Protein AF-A0A1Y1RHD3-F1 (afdb_monomer)

Mean predicted aligned error: 14.74 Å

Radius of gyration: 23.07 Å; Cα contacts (8 Å, |Δi|>4): 414; chains: 1; bounding box: 57×32×66 Å

Solvent-accessible surface area (backbone atoms only — not comparable to full-atom values): 12126 Å² total; per-residue (Å²): 118,50,74,50,75,50,62,73,93,75,33,76,74,46,30,27,38,41,30,37,20,76,46,96,53,70,92,70,40,44,74,76,46,93,63,65,48,56,61,34,93,90,46,80,35,33,41,75,48,75,83,82,68,83,82,84,74,84,99,56,85,73,71,87,70,56,33,27,42,40,40,38,60,51,96,70,74,90,63,83,87,83,66,100,63,85,57,60,61,87,52,79,57,72,52,75,82,60,36,76,51,78,44,75,53,78,47,47,57,66,66,26,71,57,54,32,37,40,40,37,29,33,19,54,85,67,38,66,56,34,39,34,39,32,36,34,23,41,82,87,66,49,77,44,34,74,81,41,80,44,76,41,62,45,29,78,48,79,48,78,46,66,52,45,30,79,86,69,45,74,59,80,60,42,67,32,32,40,35,44,36,37,44,56,87,87,55,74,49,77,49,78,51,71,46,39,39,42,75,82,83,77,128

Nearest PDB structures (foldseek):
  3osv-assembly3_D-3  TM=7.882E-01  e=1.374E-03  Pseudomonas aeruginosa
  3osv-assembly2_C-2  TM=7.888E-01  e=1.881E-03  Pseudomonas aeruginosa
  3osv-assembly1_A  TM=7.866E-01  e=3.525E-03  Pseudomonas aeruginosa
  7eha-assembly1_C  TM=5.127E-01  e=3.715E-03  Salmonella enterica subsp. enterica serovar Typhimurium str. LT2
  7q62-assembly1_A  TM=3.475E-01  e=4.584E-02  Homo sapiens

pLDDT: mean 74.8, std 19.51, range [38.81, 98.69]

Structure (mmCIF, N/CA/C/O backbone):
data_AF-A0A1Y1RHD3-F1
#
_entry.id   AF-A0A1Y1RHD3-F1
#
loop_
_atom_site.group_PDB
_atom_site.id
_atom_site.type_symbol
_atom_site.label_atom_id
_atom_site.label_alt_id
_atom_site.label_comp_id
_atom_site.label_asym_id
_atom_site.label_entity_id
_atom_site.label_seq_id
_atom_site.pdbx_PDB_ins_code
_atom_site.Cartn_x
_atom_site.Cartn_y
_atom_site.Cartn_z
_atom_site.occupancy
_atom_site.B_iso_or_equiv
_atom_site.auth_seq_id
_atom_site.auth_comp_id
_atom_site.auth_asym_id
_atom_site.auth_atom_id
_atom_site.pdbx_PDB_model_num
ATOM 1 N N . MET A 1 1 ? 12.023 -2.914 -13.505 1.00 56.22 1 MET A N 1
ATOM 2 C CA . MET A 1 1 ? 13.279 -2.972 -14.281 1.00 56.22 1 MET A CA 1
ATOM 3 C C . MET A 1 1 ? 13.243 -4.293 -15.003 1.00 56.22 1 MET A C 1
ATOM 5 O O . MET A 1 1 ? 13.090 -5.305 -14.333 1.00 56.22 1 MET A O 1
ATOM 9 N N . LEU A 1 2 ? 13.252 -4.260 -16.329 1.00 64.38 2 LEU A N 1
ATOM 10 C 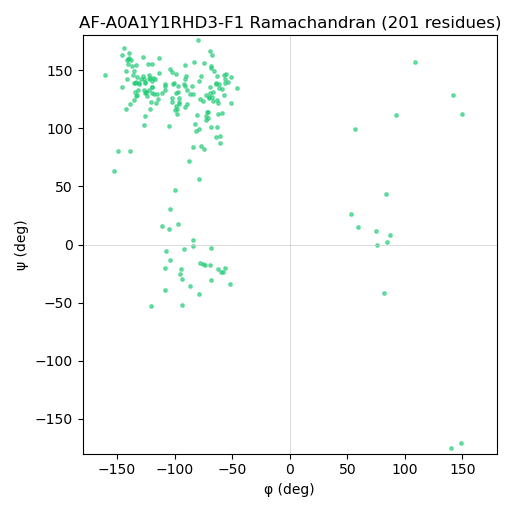CA . LEU A 1 2 ? 13.301 -5.470 -17.134 1.00 64.38 2 LEU A CA 1
ATOM 11 C C . LEU A 1 2 ? 14.758 -5.890 -17.271 1.00 64.38 2 LEU A C 1
ATOM 13 O O . LEU A 1 2 ? 15.618 -5.026 -17.465 1.00 64.38 2 LEU A O 1
ATOM 17 N N . ARG A 1 3 ? 15.019 -7.186 -17.128 1.00 61.88 3 ARG A N 1
ATOM 18 C CA . ARG A 1 3 ? 16.345 -7.774 -17.288 1.00 61.88 3 ARG A CA 1
ATOM 19 C C . ARG A 1 3 ? 16.212 -9.026 -18.138 1.00 61.88 3 ARG A C 1
ATOM 21 O O . ARG A 1 3 ? 15.360 -9.862 -17.851 1.00 61.88 3 ARG A O 1
ATOM 28 N N . TRP A 1 4 ? 17.069 -9.131 -19.141 1.00 65.19 4 TRP A N 1
ATOM 29 C CA . TRP A 1 4 ? 17.200 -10.300 -19.998 1.00 65.19 4 TRP A CA 1
ATOM 30 C C . TRP A 1 4 ? 18.637 -10.805 -19.920 1.00 65.19 4 TRP A C 1
ATOM 32 O O . TRP A 1 4 ? 19.566 -10.008 -19.769 1.00 65.19 4 TRP A O 1
ATOM 42 N N . SER A 1 5 ? 18.794 -12.119 -20.007 1.00 60.47 5 SER A N 1
ATOM 43 C CA . SER A 1 5 ? 20.070 -12.790 -20.238 1.00 60.47 5 SER A CA 1
ATOM 44 C C . SER A 1 5 ? 19.960 -13.541 -21.555 1.00 60.47 5 SER A C 1
ATOM 46 O O . SER A 1 5 ? 18.985 -14.268 -21.754 1.00 60.47 5 SER A O 1
ATOM 48 N N . LEU A 1 6 ? 20.929 -13.347 -22.436 1.00 56.84 6 LEU A N 1
ATOM 49 C CA . LEU A 1 6 ? 21.086 -14.148 -23.646 1.00 56.84 6 LEU A CA 1
ATOM 50 C C . LEU A 1 6 ? 22.210 -15.159 -23.412 1.00 56.84 6 LEU A C 1
ATOM 52 O O . LEU A 1 6 ? 23.143 -14.878 -22.659 1.00 56.84 6 LEU A O 1
ATOM 56 N N . ASP A 1 7 ? 22.113 -16.333 -24.033 1.00 51.41 7 ASP A N 1
ATOM 57 C CA . ASP A 1 7 ? 23.205 -17.303 -23.994 1.00 51.41 7 ASP A CA 1
ATOM 58 C C . ASP A 1 7 ? 24.438 -16.716 -24.700 1.00 51.41 7 ASP A C 1
ATOM 60 O O . ASP A 1 7 ? 24.324 -16.052 -25.734 1.00 51.41 7 ASP A O 1
ATOM 64 N N . SER A 1 8 ? 25.621 -16.949 -24.122 1.00 48.25 8 SER A N 1
ATOM 65 C CA . SER A 1 8 ? 26.864 -16.221 -24.426 1.00 48.25 8 SER A CA 1
ATOM 66 C C . SER A 1 8 ? 27.327 -16.305 -25.884 1.00 48.25 8 SER A C 1
ATOM 68 O O . SER A 1 8 ? 28.027 -15.414 -26.348 1.00 48.25 8 SER A O 1
ATOM 70 N N . GLU A 1 9 ? 26.930 -17.342 -26.626 1.00 47.53 9 GLU A N 1
ATOM 71 C CA . GLU A 1 9 ? 27.263 -17.487 -28.054 1.00 47.53 9 GLU A CA 1
ATOM 72 C C . GLU A 1 9 ? 26.388 -16.609 -28.970 1.00 47.53 9 GLU A C 1
ATOM 74 O O . GLU A 1 9 ? 26.729 -16.392 -30.127 1.00 47.53 9 GLU A O 1
ATOM 79 N N . SER A 1 10 ? 25.264 -16.089 -28.463 1.00 50.34 10 SER A N 1
ATOM 80 C CA . SER A 1 10 ? 24.265 -15.322 -29.230 1.00 50.34 10 SER A CA 1
ATOM 81 C C . SER A 1 10 ? 24.264 -13.822 -28.914 1.00 50.34 10 SER A C 1
ATOM 83 O O . SER A 1 10 ? 23.497 -13.076 -29.519 1.00 50.34 10 SER A O 1
ATOM 85 N N . SER A 1 11 ? 25.050 -13.377 -27.927 1.00 49.28 11 SER A N 1
ATOM 86 C CA . SER A 1 11 ? 24.986 -12.017 -27.374 1.00 49.28 11 SER A CA 1
ATOM 87 C C . SER A 1 11 ? 26.171 -11.123 -27.733 1.00 49.28 11 SER A C 1
ATOM 89 O O . SER A 1 11 ? 26.040 -9.900 -27.649 1.00 49.28 11 SER A O 1
ATOM 91 N N . GLU A 1 12 ? 27.315 -11.690 -28.130 1.00 51.78 12 GLU A N 1
ATOM 92 C CA . GLU A 1 12 ? 28.492 -10.897 -28.496 1.00 51.78 12 GLU A CA 1
ATOM 93 C C . GLU A 1 12 ? 28.191 -10.012 -29.716 1.00 51.78 12 GLU A C 1
ATOM 95 O O . GLU A 1 12 ? 27.774 -10.480 -30.773 1.00 51.78 12 GLU A O 1
ATOM 100 N N . GLY A 1 13 ? 28.353 -8.697 -29.550 1.00 55.59 13 GLY A N 1
ATOM 101 C CA . GLY A 1 13 ? 28.140 -7.713 -30.618 1.00 55.59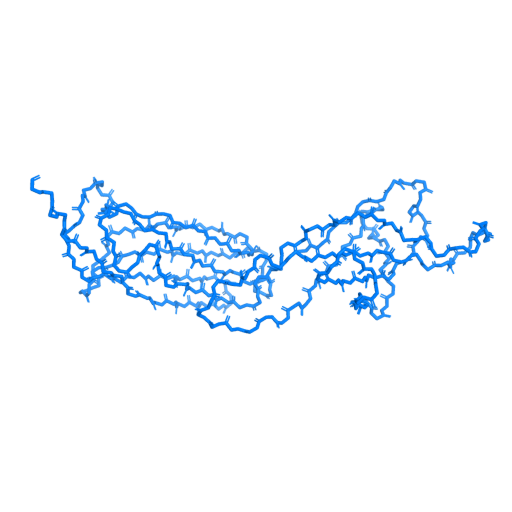 13 GLY A CA 1
ATOM 102 C C . GLY A 1 13 ? 26.675 -7.404 -30.953 1.00 55.59 13 GLY A C 1
ATOM 103 O O . GLY A 1 13 ? 26.422 -6.544 -31.798 1.00 55.59 13 GLY A O 1
ATOM 104 N N . CYS A 1 14 ? 25.707 -8.035 -30.283 1.00 62.00 14 CYS A N 1
ATOM 105 C CA . CYS A 1 14 ? 24.292 -7.818 -30.568 1.00 62.00 14 CYS A CA 1
ATOM 106 C C . CYS A 1 14 ? 23.761 -6.518 -29.947 1.00 62.00 14 CYS A C 1
ATOM 108 O O . CYS A 1 14 ? 24.078 -6.151 -28.813 1.00 62.00 14 CYS A O 1
ATOM 110 N N . ALA A 1 15 ? 22.906 -5.826 -30.699 1.00 70.44 15 ALA A N 1
ATOM 111 C CA . ALA A 1 15 ? 22.165 -4.665 -30.233 1.00 70.44 15 ALA A CA 1
ATOM 112 C C . ALA A 1 15 ? 20.671 -4.858 -30.505 1.00 70.44 15 ALA A C 1
ATOM 114 O O . ALA A 1 15 ? 20.294 -5.452 -31.517 1.00 70.44 15 ALA A O 1
ATOM 115 N N . PHE A 1 16 ? 19.819 -4.352 -29.613 1.00 74.62 16 PHE A N 1
ATOM 116 C CA . PHE A 1 16 ? 18.384 -4.635 -29.660 1.00 74.62 16 PHE A CA 1
ATOM 117 C C . PHE A 1 16 ? 17.536 -3.373 -29.591 1.00 74.62 16 PHE A C 1
ATOM 119 O O . PHE A 1 16 ? 17.811 -2.460 -28.812 1.00 74.62 16 PHE A O 1
ATOM 126 N N . HIS A 1 17 ? 16.433 -3.358 -30.332 1.00 80.50 17 HIS A N 1
ATOM 127 C CA . HIS A 1 17 ? 15.307 -2.491 -30.014 1.00 80.50 17 HIS A CA 1
ATOM 128 C C . HIS A 1 17 ? 14.325 -3.216 -29.100 1.00 80.50 17 HIS A C 1
ATOM 130 O O . HIS A 1 17 ? 13.985 -4.373 -29.333 1.00 80.50 17 HIS A O 1
ATOM 136 N N . LEU A 1 18 ? 13.844 -2.520 -28.073 1.00 81.19 18 LEU A N 1
ATOM 137 C CA . LEU A 1 18 ? 12.828 -3.036 -27.167 1.00 81.19 18 LEU A CA 1
ATOM 138 C C . LEU A 1 18 ? 11.444 -2.541 -27.579 1.00 81.19 18 LEU A C 1
ATOM 140 O O . LEU A 1 18 ? 11.255 -1.349 -27.829 1.00 81.19 18 LEU A O 1
ATOM 144 N N . TYR A 1 19 ? 10.474 -3.445 -27.560 1.00 79.69 19 TYR A N 1
ATOM 145 C CA . TYR A 1 19 ? 9.068 -3.183 -27.835 1.00 79.69 19 TYR A CA 1
ATOM 146 C C . TYR A 1 19 ? 8.190 -3.624 -26.665 1.00 79.69 19 TYR A C 1
ATOM 148 O O . TYR A 1 19 ? 8.583 -4.510 -25.907 1.00 79.69 19 TYR A O 1
ATOM 156 N N . ARG A 1 20 ? 7.002 -3.023 -26.535 1.00 81.25 20 ARG A N 1
ATOM 157 C CA . ARG A 1 20 ? 5.987 -3.368 -25.529 1.00 81.25 20 ARG A CA 1
ATOM 158 C C . ARG A 1 20 ? 4.568 -3.302 -26.079 1.00 81.25 20 ARG A C 1
ATOM 160 O O . ARG A 1 20 ? 4.244 -2.345 -26.773 1.00 81.25 20 ARG A O 1
ATOM 167 N N . ALA A 1 21 ? 3.699 -4.222 -25.669 1.00 71.75 21 ALA A N 1
ATOM 168 C CA . ALA A 1 21 ? 2.260 -4.178 -25.932 1.00 71.75 21 ALA A CA 1
ATOM 169 C C . ALA A 1 21 ? 1.453 -4.734 -24.748 1.00 71.75 21 ALA A C 1
ATOM 171 O O . ALA A 1 21 ? 2.001 -5.352 -23.838 1.00 71.75 21 ALA A O 1
ATOM 172 N N . GLU A 1 22 ? 0.136 -4.535 -24.786 1.00 69.25 22 GLU A N 1
ATOM 173 C CA . GLU A 1 22 ? -0.829 -5.098 -23.823 1.00 69.25 22 GLU A CA 1
ATOM 174 C C . GLU A 1 22 ? -1.400 -6.459 -24.279 1.00 69.25 22 GLU A C 1
ATOM 176 O O . GLU A 1 22 ? -2.146 -7.114 -23.554 1.00 69.25 22 GLU A O 1
ATOM 181 N N . SER A 1 23 ? -1.037 -6.906 -25.484 1.00 65.38 23 SER A N 1
ATOM 182 C CA . SER A 1 23 ? -1.380 -8.211 -26.061 1.00 65.38 23 SER A CA 1
ATOM 183 C C . SER A 1 23 ? -0.115 -9.010 -26.369 1.00 65.38 23 SER A C 1
ATOM 185 O O . SER A 1 23 ? 0.898 -8.389 -26.653 1.00 65.38 23 SER A O 1
ATOM 187 N N . PRO A 1 24 ? -0.158 -10.352 -26.418 1.00 64.00 24 PRO A N 1
ATOM 188 C CA . PRO A 1 24 ? 0.979 -11.181 -26.840 1.00 64.00 24 PRO A CA 1
ATOM 189 C C . PRO A 1 24 ? 1.325 -11.058 -28.332 1.00 64.00 24 PRO A C 1
ATOM 191 O O . PRO A 1 24 ? 2.279 -11.677 -28.787 1.00 64.00 24 PRO A O 1
ATOM 194 N N . ASP A 1 25 ? 0.555 -10.287 -29.096 1.00 67.81 25 ASP A N 1
ATOM 195 C CA . ASP A 1 25 ? 0.821 -9.989 -30.498 1.00 67.81 25 ASP A CA 1
ATOM 196 C C . ASP A 1 25 ? 1.645 -8.694 -30.649 1.00 67.81 25 ASP A C 1
ATOM 198 O O . ASP A 1 25 ? 1.366 -7.682 -29.995 1.00 67.81 25 ASP A O 1
ATOM 202 N N . LEU A 1 26 ? 2.624 -8.730 -31.558 1.00 64.88 26 LEU A N 1
ATOM 203 C CA . LEU A 1 26 ? 3.486 -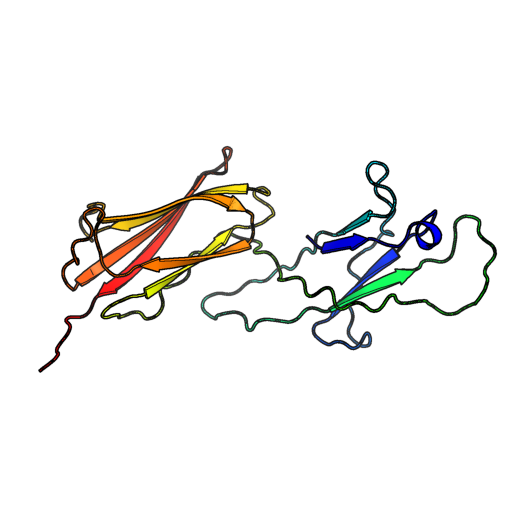7.619 -31.961 1.00 64.88 26 LEU A CA 1
ATOM 204 C C . LEU A 1 26 ? 2.751 -6.521 -32.744 1.00 64.88 26 LEU A C 1
ATOM 206 O O . LEU A 1 26 ? 3.259 -5.403 -32.821 1.00 64.88 26 LEU A O 1
ATOM 210 N N . THR A 1 27 ? 1.562 -6.798 -33.295 1.00 70.50 27 THR A N 1
ATOM 211 C CA . THR A 1 27 ? 0.796 -5.855 -34.137 1.00 70.50 27 THR A CA 1
ATOM 212 C C . THR A 1 27 ? 0.591 -4.480 -33.489 1.00 70.50 27 THR A C 1
ATOM 214 O O . THR A 1 27 ? 0.598 -3.462 -34.179 1.00 70.50 27 THR A O 1
ATOM 217 N N . HIS A 1 28 ? 0.451 -4.429 -32.160 1.00 68.81 28 HIS A N 1
ATOM 218 C CA . HIS A 1 28 ? 0.252 -3.187 -31.402 1.00 68.81 28 HIS A CA 1
ATOM 219 C C . HIS A 1 28 ? 1.456 -2.813 -30.528 1.00 68.81 28 HIS A C 1
ATOM 221 O O . HIS A 1 28 ? 1.329 -2.003 -29.607 1.00 68.81 28 HIS A O 1
ATOM 227 N N . ALA A 1 29 ? 2.622 -3.411 -30.775 1.00 74.06 29 ALA A N 1
ATOM 228 C CA . ALA A 1 29 ? 3.790 -3.182 -29.948 1.00 74.06 29 ALA A CA 1
ATOM 229 C C . ALA A 1 29 ? 4.423 -1.813 -30.228 1.00 74.06 29 ALA A C 1
ATOM 231 O O . ALA A 1 29 ? 4.821 -1.482 -31.344 1.00 74.06 29 ALA A O 1
ATOM 232 N N . GLN A 1 30 ? 4.553 -1.008 -29.178 1.00 79.25 30 GLN A N 1
ATOM 233 C CA . GLN A 1 30 ? 5.244 0.270 -29.208 1.00 79.25 30 GLN A CA 1
ATOM 234 C C . GLN A 1 30 ? 6.737 0.059 -28.955 1.00 79.25 30 GLN A C 1
ATOM 236 O O . GLN A 1 30 ? 7.121 -0.541 -27.949 1.00 79.25 30 GLN A O 1
ATOM 241 N N . ARG A 1 31 ? 7.591 0.625 -29.813 1.00 80.50 31 ARG A N 1
ATOM 242 C CA . ARG A 1 31 ? 9.034 0.690 -29.557 1.00 80.50 31 ARG A CA 1
ATOM 243 C C . ARG A 1 31 ? 9.325 1.614 -28.372 1.00 80.50 31 ARG A C 1
ATOM 245 O O . ARG A 1 31 ? 8.909 2.770 -28.368 1.00 80.50 31 ARG A O 1
ATOM 252 N N . LEU A 1 32 ? 10.065 1.113 -27.391 1.00 78.19 32 LEU A N 1
ATOM 253 C CA . LEU A 1 32 ? 10.438 1.820 -26.163 1.00 78.19 32 LEU A CA 1
ATOM 254 C C . LEU A 1 32 ? 11.821 2.481 -26.245 1.00 78.19 32 LEU A C 1
ATOM 256 O O . LEU A 1 32 ? 12.110 3.453 -25.547 1.00 78.19 32 LEU A O 1
ATOM 260 N N . THR A 1 33 ? 12.699 1.954 -27.089 1.00 74.19 33 THR A N 1
ATOM 261 C CA . THR A 1 33 ? 14.077 2.427 -27.245 1.00 74.19 33 THR A CA 1
ATOM 262 C C . THR A 1 33 ? 14.225 3.271 -28.508 1.00 74.19 33 THR A C 1
ATOM 264 O O . THR A 1 33 ? 13.897 2.796 -29.596 1.00 74.19 33 THR A O 1
ATOM 267 N N . ASN A 1 34 ? 14.754 4.490 -28.377 1.00 74.50 34 ASN A N 1
ATOM 268 C CA . ASN A 1 34 ? 15.163 5.301 -29.531 1.00 74.50 34 ASN A CA 1
ATOM 269 C C . ASN A 1 34 ? 16.523 4.846 -30.074 1.00 74.50 34 ASN A C 1
ATOM 271 O O . ASN A 1 34 ? 16.666 4.686 -31.281 1.00 74.50 34 ASN A O 1
ATOM 275 N N . GLU A 1 35 ? 17.466 4.568 -29.171 1.00 75.81 35 GLU A N 1
ATOM 276 C CA . GLU A 1 35 ? 18.781 3.997 -29.473 1.00 75.81 35 GLU A CA 1
ATOM 277 C C . GLU A 1 35 ? 18.834 2.511 -29.097 1.00 75.81 35 GLU A C 1
ATOM 279 O O . GLU A 1 35 ? 18.141 2.107 -28.159 1.00 75.81 35 GLU A O 1
ATOM 284 N N . PRO A 1 36 ? 19.644 1.686 -29.779 1.00 73.94 36 PRO A N 1
ATOM 285 C CA . PRO A 1 36 ? 19.752 0.264 -29.475 1.00 73.94 36 PRO A CA 1
ATOM 286 C C . PRO A 1 36 ? 20.273 0.002 -28.058 1.00 73.94 36 PRO A C 1
ATOM 288 O O . PRO A 1 36 ? 21.243 0.623 -27.619 1.00 73.94 36 PRO A O 1
ATOM 291 N N . LEU A 1 37 ? 19.675 -0.967 -27.365 1.00 74.62 37 LEU A N 1
ATOM 292 C CA . LEU A 1 37 ? 20.247 -1.533 -26.148 1.00 74.62 37 LEU A CA 1
ATOM 293 C C . LEU A 1 37 ? 21.475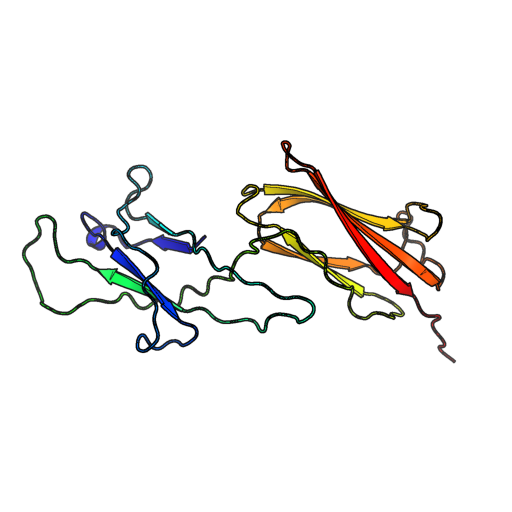 -2.347 -26.520 1.00 74.62 37 LEU A C 1
ATOM 295 O O . LEU A 1 37 ? 21.411 -3.214 -27.389 1.00 74.62 37 LEU A O 1
ATOM 299 N N . ARG A 1 38 ? 22.579 -2.035 -25.853 1.00 69.69 38 ARG A N 1
ATOM 300 C CA . ARG A 1 38 ? 23.865 -2.709 -25.994 1.00 69.69 38 ARG A CA 1
ATOM 301 C C . ARG A 1 38 ? 24.190 -3.427 -24.696 1.00 69.69 38 ARG A C 1
ATOM 303 O O . ARG A 1 38 ? 23.615 -3.101 -23.655 1.00 69.69 38 ARG A O 1
ATOM 310 N N . ASP A 1 39 ? 25.087 -4.392 -24.807 1.00 62.53 39 ASP A N 1
ATOM 311 C CA . ASP A 1 39 ? 25.545 -5.192 -23.682 1.00 62.53 39 ASP A CA 1
ATOM 312 C C . ASP A 1 39 ? 26.103 -4.303 -22.560 1.00 62.53 39 ASP A C 1
ATOM 314 O O . ASP A 1 39 ? 26.742 -3.274 -22.828 1.00 62.53 39 ASP A O 1
ATOM 318 N N . ASP A 1 40 ? 25.841 -4.677 -21.308 1.00 57.06 40 ASP A N 1
ATOM 319 C CA . ASP A 1 40 ? 26.476 -4.017 -20.174 1.00 57.06 40 ASP A CA 1
ATOM 320 C C . ASP A 1 40 ? 27.951 -4.424 -20.147 1.00 57.06 40 ASP A C 1
ATOM 322 O O . ASP A 1 40 ? 28.295 -5.576 -19.896 1.00 57.06 40 ASP A O 1
ATOM 326 N N . LEU A 1 41 ? 28.846 -3.457 -20.368 1.00 53.72 41 LEU A N 1
ATOM 327 C CA . LEU A 1 41 ? 30.295 -3.682 -20.356 1.00 53.72 41 LEU A CA 1
ATOM 328 C C . LEU A 1 41 ? 30.806 -4.307 -19.042 1.00 53.72 41 LEU A C 1
ATOM 330 O O . LEU A 1 41 ? 31.907 -4.854 -19.028 1.00 53.72 41 LEU A O 1
ATOM 334 N N . HIS A 1 42 ? 30.047 -4.208 -17.943 1.00 51.44 42 HIS A N 1
ATOM 335 C CA . HIS A 1 42 ? 30.408 -4.784 -16.645 1.00 51.44 42 HIS A CA 1
ATOM 336 C C . HIS A 1 42 ? 29.812 -6.180 -16.406 1.00 51.44 42 HIS A C 1
ATOM 338 O O . HIS A 1 42 ? 30.344 -6.919 -15.579 1.00 51.44 42 HIS A O 1
ATOM 344 N N . GLU A 1 43 ? 28.744 -6.553 -17.117 1.00 57.59 43 GLU A N 1
ATOM 345 C CA . GLU A 1 43 ? 28.105 -7.873 -17.046 1.00 57.59 43 GLU A CA 1
ATOM 346 C C . GLU A 1 43 ? 27.714 -8.344 -18.462 1.00 57.59 43 GLU A C 1
ATOM 348 O O . GLU A 1 43 ? 26.545 -8.234 -18.838 1.00 57.59 43 GLU A O 1
ATOM 353 N N . PRO A 1 44 ? 28.674 -8.884 -19.239 1.00 57.62 44 PRO A N 1
ATOM 354 C CA . PRO A 1 44 ? 28.429 -9.318 -20.609 1.00 57.62 44 PRO A CA 1
ATOM 355 C C . PRO A 1 44 ? 27.289 -10.338 -20.711 1.00 57.62 44 PRO A C 1
ATOM 357 O O . PRO A 1 44 ? 27.177 -11.248 -19.884 1.00 57.62 44 PRO A O 1
ATOM 360 N N . GLY A 1 45 ? 26.451 -10.199 -21.734 1.00 56.12 45 GLY A N 1
ATOM 361 C CA . GLY A 1 45 ? 25.262 -11.020 -21.970 1.00 56.12 45 GLY A CA 1
ATOM 362 C C . GLY A 1 45 ? 24.008 -10.568 -21.212 1.00 56.12 45 GLY A C 1
ATOM 363 O O . GLY A 1 45 ? 22.957 -11.208 -21.345 1.00 56.12 45 GLY A O 1
ATOM 364 N N . PHE A 1 46 ? 24.070 -9.470 -20.446 1.00 62.31 46 PHE A N 1
ATOM 365 C CA . PHE A 1 46 ? 22.917 -8.919 -19.734 1.00 62.31 46 PHE A CA 1
ATOM 366 C C . PHE A 1 46 ? 22.459 -7.579 -20.301 1.00 62.31 46 PHE A C 1
ATOM 368 O O . PHE A 1 46 ? 23.202 -6.609 -20.402 1.00 62.31 46 PHE A O 1
ATOM 375 N N . PHE A 1 47 ? 21.154 -7.495 -20.552 1.00 67.00 47 PHE A N 1
ATOM 376 C CA . PHE A 1 47 ? 20.507 -6.285 -21.043 1.00 67.00 47 PHE A CA 1
ATOM 377 C C . PHE A 1 47 ? 19.465 -5.836 -20.031 1.00 67.00 47 PHE A C 1
ATOM 379 O O . PHE A 1 47 ? 18.678 -6.642 -19.520 1.00 67.00 47 PHE A O 1
ATOM 386 N N . SER A 1 48 ? 19.435 -4.537 -19.738 1.00 63.25 48 SER A N 1
ATOM 387 C CA . SER A 1 48 ? 18.439 -3.975 -18.834 1.00 63.25 48 SER A CA 1
ATOM 388 C C . SER A 1 48 ? 17.768 -2.741 -19.414 1.00 63.25 48 SER A C 1
ATOM 390 O O . SER A 1 48 ? 18.403 -1.881 -20.019 1.00 63.25 48 SER A O 1
ATOM 392 N N . TYR A 1 49 ? 16.454 -2.651 -19.216 1.00 68.25 49 TYR A N 1
ATOM 393 C CA . TYR A 1 49 ? 15.671 -1.488 -19.619 1.00 68.25 49 TYR A CA 1
ATOM 394 C C . TYR A 1 49 ? 14.726 -1.049 -18.504 1.00 68.25 49 TYR A C 1
ATOM 396 O O . TYR A 1 49 ? 14.100 -1.854 -17.799 1.00 68.25 49 TYR A O 1
ATOM 404 N N . ARG A 1 50 ? 14.618 0.271 -18.339 1.00 64.62 50 ARG A N 1
ATOM 405 C CA . ARG A 1 50 ? 13.686 0.902 -17.407 1.00 64.62 50 ARG A CA 1
ATOM 406 C C . ARG A 1 50 ? 12.531 1.502 -18.196 1.00 64.62 50 ARG A C 1
ATOM 408 O O . ARG A 1 50 ? 12.664 2.591 -18.740 1.00 64.62 50 ARG A O 1
ATOM 415 N N . ASP A 1 51 ? 11.401 0.805 -18.191 1.00 66.31 51 ASP A N 1
ATOM 416 C CA . ASP A 1 51 ? 10.176 1.327 -18.786 1.00 66.31 51 ASP A CA 1
ATOM 417 C C . ASP A 1 51 ? 9.642 2.538 -18.004 1.00 66.31 51 ASP A C 1
ATOM 419 O O . ASP A 1 51 ? 9.550 2.509 -16.773 1.00 66.31 51 ASP A O 1
ATOM 423 N N . GLN A 1 52 ? 9.330 3.611 -18.732 1.00 59.66 52 GLN A N 1
ATOM 424 C CA . GLN A 1 52 ? 8.852 4.900 -18.227 1.00 59.66 52 GLN A CA 1
ATOM 425 C C . GLN A 1 52 ? 7.325 5.012 -18.357 1.00 59.66 52 GLN A C 1
ATOM 427 O O . GLN A 1 52 ? 6.798 6.010 -18.848 1.00 59.66 52 GLN A O 1
ATOM 432 N N . LEU A 1 53 ? 6.591 3.976 -17.949 1.00 59.47 53 LEU A N 1
ATOM 433 C CA . LEU A 1 53 ? 5.130 4.003 -17.976 1.00 59.47 53 LEU A CA 1
ATOM 434 C C . LEU A 1 53 ? 4.575 5.094 -17.053 1.00 59.47 53 LEU A C 1
ATOM 436 O O . LEU A 1 53 ? 4.640 5.011 -15.824 1.00 59.47 53 LEU A O 1
ATOM 440 N N . ASN A 1 54 ? 3.980 6.112 -17.670 1.00 45.41 54 ASN A N 1
ATOM 441 C CA . ASN A 1 54 ? 3.202 7.137 -16.993 1.00 45.41 54 ASN A CA 1
ATOM 442 C C . ASN A 1 54 ? 1.770 6.642 -16.792 1.00 45.41 54 ASN A C 1
ATOM 444 O O . ASN A 1 54 ? 0.882 6.973 -17.573 1.00 45.41 54 ASN A O 1
ATOM 448 N N . HIS A 1 55 ? 1.519 5.883 -15.727 1.00 50.88 55 HIS A N 1
ATOM 449 C CA . HIS A 1 55 ? 0.141 5.666 -15.291 1.00 50.88 55 HIS A CA 1
ATOM 450 C C . HIS A 1 55 ? -0.269 6.753 -14.297 1.00 50.88 55 HIS A C 1
ATOM 452 O O . HIS A 1 55 ? 0.350 6.952 -13.248 1.00 50.88 55 HIS A O 1
ATOM 458 N N . SER A 1 56 ? -1.323 7.475 -14.669 1.00 43.75 56 SER A N 1
ATOM 459 C CA . SER A 1 56 ? -2.082 8.368 -13.802 1.00 43.75 56 SER A CA 1
ATOM 460 C C . SER A 1 56 ? -3.499 7.807 -13.664 1.00 43.75 56 SER A C 1
ATOM 462 O O . SER A 1 56 ? -4.104 7.429 -14.663 1.00 43.75 56 SER A O 1
ATOM 464 N N . SER A 1 57 ? -3.971 7.683 -12.422 1.00 39.72 57 SER A N 1
ATOM 465 C CA . SER A 1 57 ? -5.374 7.617 -11.943 1.00 39.72 57 SER A CA 1
ATOM 466 C C . SER A 1 57 ? -5.389 6.758 -10.672 1.00 39.72 57 SER A C 1
ATOM 468 O O . SER A 1 57 ? -4.858 5.655 -10.644 1.00 39.72 57 SER A O 1
ATOM 470 N N . SER A 1 58 ? -5.669 7.325 -9.499 1.00 45.53 58 SER A N 1
ATOM 471 C CA . SER A 1 58 ? -6.988 7.704 -8.966 1.00 45.53 58 SER A CA 1
ATOM 472 C C . SER A 1 58 ? -7.967 6.523 -8.912 1.00 45.53 58 SER A C 1
ATOM 474 O O . SER A 1 58 ? -8.592 6.170 -9.905 1.00 45.53 58 SER A O 1
ATOM 476 N N . ASP A 1 59 ? -8.090 5.961 -7.708 1.00 43.12 59 ASP A N 1
ATOM 477 C CA . ASP A 1 59 ? -9.260 5.263 -7.159 1.00 43.12 59 ASP A CA 1
ATOM 478 C C . ASP A 1 59 ? -9.830 4.020 -7.865 1.00 43.12 59 ASP A C 1
ATOM 480 O O . ASP A 1 59 ? -10.888 3.545 -7.463 1.00 43.12 59 ASP A O 1
ATOM 484 N N . ASN A 1 60 ? -9.105 3.390 -8.790 1.00 38.81 60 ASN A N 1
ATOM 485 C CA . ASN A 1 60 ? -9.408 2.019 -9.212 1.00 38.81 60 ASN A CA 1
ATOM 486 C C . ASN A 1 60 ? -8.177 1.116 -9.067 1.00 38.81 60 ASN A C 1
ATOM 488 O O . ASN A 1 60 ? -7.069 1.549 -9.395 1.00 38.81 60 ASN A O 1
ATOM 492 N N . PRO A 1 61 ? -8.318 -0.141 -8.595 1.00 42.09 61 PRO A N 1
ATOM 493 C CA . PRO A 1 61 ? -7.257 -1.115 -8.784 1.00 42.09 61 PRO A CA 1
ATOM 494 C C . PRO A 1 61 ? -7.057 -1.236 -10.293 1.00 42.09 61 PRO A C 1
ATOM 496 O O . PRO A 1 61 ? -7.966 -1.660 -11.004 1.00 42.09 61 PRO A O 1
ATOM 499 N N . VAL A 1 62 ? -5.895 -0.800 -10.784 1.00 44.94 62 VAL A N 1
ATOM 500 C CA . VAL A 1 62 ? -5.495 -1.045 -12.170 1.00 44.94 62 VAL A CA 1
ATOM 501 C C . VAL A 1 62 ? -5.684 -2.551 -12.378 1.00 44.94 62 VAL A C 1
ATOM 503 O O . VAL A 1 62 ? -5.129 -3.314 -11.573 1.00 44.94 62 VAL A O 1
ATOM 506 N N . PRO A 1 63 ? -6.509 -3.010 -13.345 1.00 39.25 63 PRO A N 1
ATOM 507 C CA . PRO A 1 63 ? -6.505 -4.423 -13.695 1.00 39.25 63 PRO A CA 1
ATOM 508 C C . PRO A 1 63 ? -5.050 -4.804 -13.952 1.00 39.25 63 PRO A C 1
ATOM 510 O O . PRO A 1 63 ? -4.267 -3.968 -14.389 1.00 39.25 63 PRO A O 1
ATOM 513 N N . GLU A 1 64 ? -4.650 -6.012 -13.585 1.00 50.03 64 GLU A N 1
ATOM 514 C CA . GLU A 1 64 ? -3.286 -6.490 -13.791 1.00 50.03 64 GLU A CA 1
ATOM 515 C C . GLU A 1 64 ? -3.012 -6.477 -15.308 1.00 50.03 64 GLU A C 1
ATOM 517 O O . GLU A 1 64 ? -3.325 -7.433 -16.008 1.00 50.03 64 GLU A O 1
ATOM 522 N N . ILE A 1 65 ? -2.556 -5.341 -15.855 1.00 52.09 65 ILE A N 1
ATOM 523 C CA . ILE A 1 65 ? -2.282 -5.210 -17.282 1.00 52.09 65 ILE A CA 1
ATOM 524 C C . ILE A 1 65 ? -1.038 -6.053 -17.506 1.00 52.09 65 ILE A C 1
ATOM 526 O O . ILE A 1 65 ? 0.054 -5.723 -17.032 1.00 52.09 65 ILE A O 1
ATOM 530 N N . VAL A 1 66 ? -1.230 -7.184 -18.175 1.00 54.81 66 VAL A N 1
ATOM 531 C CA . VAL A 1 66 ? -0.129 -8.021 -18.629 1.00 54.81 66 VAL A CA 1
ATOM 532 C C . VAL A 1 66 ? 0.527 -7.283 -19.782 1.00 54.81 66 VAL A C 1
ATOM 534 O O . VAL A 1 66 ? -0.082 -7.068 -20.826 1.00 54.81 66 VAL A O 1
ATOM 537 N N . LEU A 1 67 ? 1.767 -6.863 -19.563 1.00 62.66 67 LEU A N 1
ATOM 538 C CA . LEU A 1 67 ? 2.584 -6.238 -20.587 1.00 62.66 67 LEU A CA 1
ATOM 539 C C . LEU A 1 67 ? 3.534 -7.276 -21.165 1.00 62.66 67 LEU A C 1
ATOM 541 O O . LEU A 1 67 ? 4.237 -7.974 -20.431 1.00 62.66 67 LEU A O 1
ATOM 545 N N . TYR A 1 68 ? 3.547 -7.341 -22.486 1.00 64.81 68 TYR A N 1
ATOM 546 C CA . TYR A 1 68 ? 4.424 -8.184 -23.276 1.00 64.81 68 TYR A CA 1
ATOM 547 C C . TYR A 1 68 ? 5.560 -7.328 -23.808 1.00 64.81 68 TYR A C 1
ATOM 549 O O . TYR A 1 68 ? 5.331 -6.183 -24.197 1.00 64.81 68 TYR A O 1
ATOM 557 N N . TYR A 1 69 ? 6.775 -7.872 -23.793 1.00 73.25 69 TYR A N 1
ATOM 558 C CA . TYR A 1 69 ? 7.972 -7.191 -24.268 1.00 73.25 69 TYR A CA 1
ATOM 559 C C . TYR A 1 69 ? 8.687 -8.056 -25.294 1.00 73.25 69 TYR A C 1
ATOM 561 O O . TYR A 1 69 ? 8.780 -9.267 -25.109 1.00 73.25 69 TYR A O 1
ATOM 569 N N . TRP A 1 70 ? 9.238 -7.419 -26.325 1.00 70.88 70 TRP A N 1
ATOM 570 C CA . TRP A 1 70 ? 10.006 -8.094 -27.370 1.00 70.88 70 TRP A CA 1
ATOM 571 C C . TRP A 1 70 ? 11.307 -7.371 -27.639 1.00 70.88 70 TRP A C 1
ATOM 573 O O . TRP A 1 70 ? 11.365 -6.140 -27.624 1.00 70.88 70 TRP A O 1
ATOM 583 N N . LEU A 1 71 ? 12.334 -8.158 -27.932 1.00 73.12 71 LEU A N 1
ATOM 584 C CA . LEU A 1 71 ? 13.613 -7.676 -28.417 1.00 73.12 71 LEU A CA 1
ATOM 585 C C . LEU A 1 71 ? 13.674 -7.924 -29.923 1.00 73.12 71 LEU A C 1
ATOM 587 O O . LEU A 1 71 ? 13.530 -9.059 -30.369 1.00 73.12 71 LEU A O 1
ATOM 591 N N . GLN A 1 72 ? 13.890 -6.862 -30.692 1.00 74.06 72 GLN A N 1
ATOM 592 C CA . GLN A 1 72 ? 14.226 -6.948 -32.107 1.00 74.06 72 GLN A CA 1
ATOM 593 C C . GLN A 1 72 ? 15.738 -6.805 -32.245 1.00 74.06 72 GLN A C 1
ATOM 595 O O . GLN A 1 72 ? 16.283 -5.761 -31.878 1.00 74.06 72 GLN A O 1
ATOM 600 N N . ILE A 1 73 ? 16.401 -7.826 -32.784 1.00 70.56 73 ILE A N 1
ATOM 601 C CA . ILE A 1 73 ? 17.826 -7.752 -33.125 1.00 70.56 73 ILE A CA 1
ATOM 602 C C . ILE A 1 73 ? 18.031 -6.700 -34.213 1.00 70.56 73 ILE A C 1
ATOM 604 O O . ILE A 1 73 ? 17.269 -6.631 -35.178 1.00 70.56 73 ILE A O 1
ATOM 608 N N . ILE A 1 74 ? 19.081 -5.901 -34.067 1.00 69.62 74 ILE A N 1
ATOM 609 C CA . ILE A 1 74 ? 19.593 -5.048 -35.132 1.00 69.62 74 ILE A CA 1
ATOM 610 C C . ILE A 1 74 ? 20.773 -5.786 -35.763 1.00 69.62 74 ILE A C 1
ATOM 612 O O . ILE A 1 74 ? 21.795 -5.955 -35.091 1.00 69.62 74 ILE A O 1
ATOM 616 N N . PRO A 1 75 ? 20.662 -6.235 -37.025 1.00 56.84 75 PRO A N 1
ATOM 617 C CA . PRO A 1 75 ? 21.792 -6.816 -37.725 1.00 56.84 75 PRO A CA 1
ATOM 618 C C . PRO A 1 75 ? 22.818 -5.705 -37.991 1.00 56.84 75 PRO A C 1
ATOM 620 O O . PRO A 1 75 ? 22.609 -4.865 -38.864 1.00 56.84 75 PRO A O 1
ATOM 623 N N . ASP A 1 76 ? 23.872 -5.663 -37.169 1.00 58.28 76 ASP A N 1
ATOM 624 C CA . ASP A 1 76 ? 25.288 -5.649 -37.576 1.00 58.28 76 ASP A CA 1
ATOM 625 C C . ASP A 1 76 ? 26.193 -4.739 -36.708 1.00 58.28 76 ASP A C 1
ATOM 627 O O . ASP A 1 76 ? 25.956 -3.539 -36.529 1.00 58.28 76 ASP A O 1
ATOM 631 N N . TYR A 1 77 ? 27.292 -5.329 -36.228 1.00 47.69 77 TYR A N 1
ATOM 632 C CA . TYR A 1 77 ? 28.623 -4.718 -36.251 1.00 47.69 77 TYR A CA 1
ATOM 633 C C . TYR A 1 77 ? 29.662 -5.853 -36.379 1.00 47.69 77 TYR A C 1
ATOM 635 O O . TYR A 1 77 ? 30.276 -6.260 -35.400 1.00 47.69 77 TYR A O 1
ATOM 643 N N . GLN A 1 78 ? 29.854 -6.347 -37.608 1.00 44.31 78 GLN A N 1
ATOM 644 C CA . GLN A 1 78 ? 30.874 -7.307 -38.069 1.00 44.31 78 GLN A CA 1
ATOM 645 C C . GLN A 1 78 ? 30.611 -8.812 -37.880 1.00 44.31 78 GLN A C 1
ATOM 647 O O . GLN A 1 78 ? 31.541 -9.554 -37.563 1.00 44.31 78 GLN A O 1
ATOM 652 N N . VAL A 1 79 ? 29.405 -9.308 -38.166 1.00 42.84 79 VAL A N 1
ATOM 653 C CA . VAL A 1 79 ? 29.227 -10.752 -38.431 1.00 42.84 79 VAL A CA 1
ATOM 654 C C . VAL A 1 79 ? 28.375 -10.930 -39.682 1.00 42.84 79 VAL A C 1
ATOM 656 O O . VAL A 1 79 ? 27.310 -10.327 -39.794 1.00 42.84 79 VAL A O 1
ATOM 659 N N . ASP A 1 80 ? 28.876 -11.727 -40.635 1.00 42.00 80 ASP A N 1
ATOM 660 C CA . ASP A 1 80 ? 28.232 -11.991 -41.926 1.00 42.00 80 ASP A CA 1
ATOM 661 C C . ASP A 1 80 ? 26.732 -12.303 -41.756 1.00 42.00 80 ASP A C 1
ATOM 663 O O . ASP A 1 80 ? 26.367 -13.101 -40.885 1.00 42.00 80 ASP A O 1
ATOM 667 N N . PRO A 1 81 ? 25.851 -11.714 -42.588 1.00 42.94 81 PRO A N 1
ATOM 668 C CA . PRO A 1 81 ? 24.409 -11.830 -42.446 1.00 42.94 81 PRO A CA 1
ATOM 669 C C . PRO A 1 81 ? 23.958 -13.222 -42.886 1.00 42.94 81 PRO A C 1
ATOM 671 O O . PRO A 1 81 ? 23.496 -13.436 -44.009 1.00 42.94 81 PRO A O 1
ATOM 674 N N . ILE A 1 82 ? 24.079 -14.200 -41.996 1.00 44.62 82 ILE A N 1
ATOM 675 C CA . ILE A 1 82 ? 23.417 -15.483 -42.168 1.00 44.62 82 ILE A CA 1
ATOM 676 C C . ILE A 1 82 ? 21.964 -15.302 -41.704 1.00 44.62 82 ILE A C 1
ATOM 678 O O . ILE A 1 82 ? 21.637 -15.407 -40.528 1.00 44.62 82 ILE A O 1
ATOM 682 N N . VAL A 1 83 ? 21.114 -15.072 -42.713 1.00 41.41 83 VAL A N 1
ATOM 683 C CA . VAL A 1 83 ? 19.639 -15.155 -42.760 1.00 41.41 83 VAL A CA 1
ATOM 684 C C . VAL A 1 83 ? 18.875 -13.859 -42.459 1.00 41.41 83 VAL A C 1
ATOM 686 O O . VAL A 1 83 ? 18.814 -13.360 -41.342 1.00 41.41 83 VAL A O 1
ATOM 689 N N . GLY A 1 84 ? 18.240 -13.337 -43.514 1.00 40.12 84 GLY A N 1
ATOM 690 C CA . GLY A 1 84 ? 17.444 -12.111 -43.544 1.00 40.12 84 GLY A CA 1
ATOM 691 C C . GLY A 1 84 ? 16.031 -12.258 -42.986 1.00 40.12 84 GLY A C 1
ATOM 692 O O . GLY A 1 84 ? 15.066 -11.912 -43.662 1.00 40.12 84 GLY A O 1
ATOM 693 N N . GLU A 1 85 ? 15.912 -12.720 -41.747 1.00 46.06 85 GLU A N 1
ATOM 694 C CA . GLU A 1 85 ? 14.664 -12.661 -40.990 1.00 46.06 85 GLU A CA 1
ATOM 695 C C . GLU A 1 85 ? 14.909 -11.880 -39.694 1.00 46.06 85 GLU A C 1
ATOM 697 O O . GLU A 1 85 ? 15.902 -12.085 -39.000 1.00 46.06 85 GLU A O 1
ATOM 702 N N . ASN A 1 86 ? 14.026 -10.929 -39.376 1.00 44.47 86 ASN A N 1
ATOM 703 C CA . ASN A 1 86 ? 14.045 -10.270 -38.073 1.00 44.47 86 ASN A CA 1
ATOM 704 C C . ASN A 1 86 ? 13.767 -11.335 -37.005 1.00 44.47 86 ASN A C 1
ATOM 706 O O . ASN A 1 86 ? 12.614 -11.714 -36.804 1.00 44.47 86 ASN A O 1
ATOM 710 N N . PHE A 1 87 ? 14.800 -11.815 -36.320 1.00 47.06 87 PHE A N 1
ATOM 711 C CA . PHE A 1 87 ? 14.611 -12.689 -35.171 1.00 47.06 87 PHE A CA 1
ATOM 712 C C . PHE A 1 87 ? 14.084 -11.853 -34.001 1.00 47.06 87 PHE A C 1
ATOM 714 O O . PHE A 1 87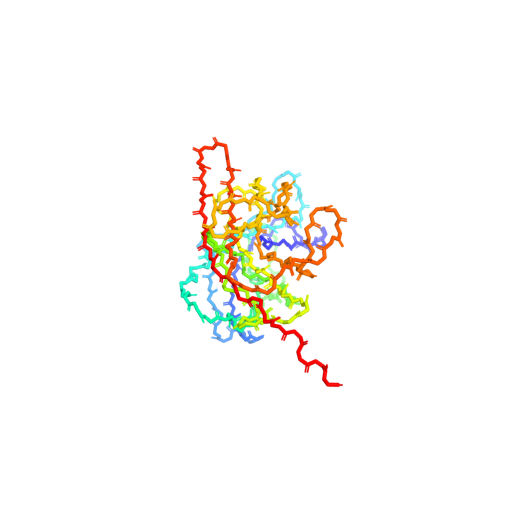 ? 14.785 -10.998 -33.450 1.00 47.06 87 PHE A O 1
ATOM 721 N N . PHE A 1 88 ? 12.824 -12.086 -33.639 1.00 51.81 88 PHE A N 1
ATOM 722 C CA . PHE A 1 88 ? 12.269 -11.656 -32.364 1.00 51.81 88 PHE A CA 1
ATOM 723 C C . PHE A 1 88 ? 12.477 -12.798 -31.373 1.00 51.81 88 PHE A C 1
ATOM 725 O O . PHE A 1 88 ? 11.952 -13.892 -31.568 1.00 51.81 88 PHE A O 1
ATOM 732 N N . TYR A 1 89 ? 13.242 -12.564 -30.307 1.00 54.38 89 TYR A N 1
ATOM 733 C CA . TYR A 1 89 ? 13.248 -13.504 -29.190 1.00 54.38 89 TYR A CA 1
ATOM 734 C C . TYR A 1 89 ? 11.919 -13.360 -28.448 1.00 54.38 89 TYR A C 1
ATOM 736 O O . TYR A 1 89 ? 11.663 -12.353 -27.781 1.00 54.38 89 TYR A O 1
ATOM 744 N N . GLU A 1 90 ? 11.055 -14.359 -28.603 1.00 44.41 90 GLU A N 1
ATOM 745 C CA . GLU A 1 90 ? 9.790 -14.449 -27.889 1.00 44.41 90 GLU A CA 1
ATOM 746 C C . GLU A 1 90 ? 10.027 -15.036 -26.501 1.00 44.41 90 GLU A C 1
ATOM 748 O O . GLU A 1 90 ? 10.206 -16.235 -26.305 1.00 44.41 90 GLU A O 1
ATOM 753 N N . GLY A 1 91 ? 9.993 -14.165 -25.506 1.00 46.25 91 GLY A N 1
ATOM 754 C CA . GLY A 1 91 ? 9.718 -14.567 -24.143 1.00 46.25 91 GLY A CA 1
ATOM 755 C C . GLY A 1 91 ? 8.796 -13.520 -23.547 1.00 46.25 91 GLY A C 1
ATOM 756 O O . GLY A 1 91 ? 9.196 -12.355 -23.504 1.00 46.25 91 GLY A O 1
ATOM 757 N N . PRO A 1 92 ? 7.580 -13.861 -23.082 1.00 43.59 92 PRO A N 1
ATOM 758 C CA . PRO A 1 92 ? 6.791 -12.919 -22.311 1.00 43.59 92 PRO A CA 1
ATOM 759 C C . PRO A 1 92 ? 7.544 -12.636 -21.009 1.00 43.59 92 PRO A C 1
ATOM 761 O O . PRO A 1 92 ? 7.388 -13.340 -20.012 1.00 43.59 92 PRO A O 1
ATOM 764 N N . VAL A 1 93 ? 8.374 -11.592 -20.985 1.00 50.00 93 VAL A N 1
ATOM 765 C CA . VAL A 1 93 ? 8.845 -11.041 -19.717 1.00 50.00 93 VAL A CA 1
ATOM 766 C C . VAL A 1 93 ? 7.692 -10.231 -19.166 1.00 50.00 93 VAL A C 1
ATOM 768 O O . VAL A 1 93 ? 7.592 -9.031 -19.388 1.00 50.00 93 VAL A O 1
ATOM 771 N N . SER A 1 94 ? 6.783 -10.911 -18.469 1.00 42.25 94 SER A N 1
ATOM 772 C CA . SER A 1 94 ? 5.735 -10.258 -17.695 1.00 42.25 94 SER A CA 1
ATOM 773 C C . SER A 1 94 ? 6.400 -9.379 -16.635 1.00 42.25 94 SER A C 1
ATOM 775 O O . SER A 1 94 ? 6.730 -9.841 -15.541 1.00 42.25 94 SER A O 1
ATOM 777 N N . ALA A 1 95 ? 6.615 -8.103 -16.944 1.00 47.00 95 ALA A N 1
ATOM 778 C CA . ALA A 1 95 ? 7.033 -7.129 -15.954 1.00 47.00 95 ALA A CA 1
ATOM 779 C C . ALA A 1 95 ? 5.822 -6.386 -15.430 1.00 47.00 95 ALA A C 1
ATOM 781 O O . ALA A 1 95 ? 5.104 -5.715 -16.171 1.00 47.00 95 ALA A O 1
ATOM 782 N N . ARG A 1 96 ? 5.652 -6.451 -14.111 1.00 51.47 96 ARG A N 1
ATOM 783 C CA . ARG A 1 96 ? 4.726 -5.565 -13.420 1.00 51.47 96 ARG A CA 1
ATOM 784 C C . ARG A 1 96 ? 5.218 -4.127 -13.601 1.00 51.47 96 ARG A C 1
ATOM 786 O O . ARG A 1 96 ? 6.377 -3.856 -13.257 1.00 51.47 96 ARG A O 1
ATOM 793 N N . PRO A 1 97 ? 4.384 -3.212 -14.126 1.00 56.06 97 PRO A N 1
ATOM 794 C CA . PRO A 1 97 ? 4.752 -1.810 -14.191 1.00 56.06 97 PRO A CA 1
ATOM 795 C C . PRO A 1 97 ? 5.066 -1.327 -12.773 1.00 56.06 97 PRO A C 1
ATOM 797 O O . PRO A 1 97 ? 4.309 -1.566 -11.829 1.00 56.06 97 PRO A O 1
ATOM 800 N N . LEU A 1 98 ? 6.233 -0.703 -12.606 1.00 63.34 98 LEU A N 1
ATOM 801 C CA . LEU A 1 98 ? 6.610 -0.136 -11.318 1.00 63.34 98 LEU A CA 1
ATOM 802 C C . LEU A 1 98 ? 5.863 1.188 -11.116 1.00 63.34 98 LEU A C 1
ATOM 804 O O . LEU A 1 98 ? 5.690 1.938 -12.077 1.00 63.34 98 LEU A O 1
ATOM 808 N N . PRO A 1 99 ? 5.463 1.516 -9.879 1.00 68.38 99 PRO A N 1
ATOM 809 C CA . PRO A 1 99 ? 4.865 2.810 -9.587 1.00 68.38 99 PRO A CA 1
ATOM 810 C C . PRO A 1 99 ? 5.792 3.969 -9.988 1.00 68.38 99 PRO A C 1
ATOM 812 O O . PRO A 1 99 ? 7.017 3.883 -9.859 1.00 68.38 99 PRO A O 1
ATOM 815 N N . ASN A 1 100 ? 5.202 5.076 -10.439 1.00 73.38 100 ASN A N 1
ATOM 816 C CA . ASN A 1 100 ? 5.907 6.318 -10.791 1.00 73.38 100 ASN A CA 1
ATOM 817 C C . ASN A 1 100 ? 5.761 7.422 -9.726 1.00 73.38 100 ASN A C 1
ATOM 819 O O . ASN A 1 100 ? 6.507 8.399 -9.733 1.00 73.38 100 ASN A O 1
ATOM 823 N N . GLN A 1 101 ? 4.831 7.243 -8.788 1.00 83.00 101 GLN A N 1
ATOM 824 C CA . GLN A 1 101 ? 4.589 8.130 -7.655 1.00 83.00 101 GLN A CA 1
ATOM 825 C C . GLN A 1 101 ? 4.295 7.339 -6.375 1.00 83.00 101 GLN A C 1
ATOM 827 O O . GLN A 1 101 ? 3.914 6.167 -6.421 1.00 83.00 101 GLN A O 1
ATOM 832 N N . ILE A 1 102 ? 4.465 8.000 -5.230 1.00 89.44 102 ILE A N 1
ATOM 833 C CA . ILE A 1 102 ? 4.068 7.458 -3.931 1.00 89.44 102 ILE A CA 1
ATOM 834 C C . ILE A 1 102 ? 2.540 7.420 -3.864 1.00 89.44 102 ILE A C 1
ATOM 836 O O . ILE A 1 102 ? 1.886 8.427 -4.131 1.00 89.44 102 ILE A O 1
ATOM 840 N N . GLN A 1 103 ? 1.965 6.283 -3.470 1.00 89.25 103 GLN A N 1
ATOM 841 C CA . GLN A 1 103 ? 0.517 6.160 -3.279 1.00 89.25 103 GLN A CA 1
ATOM 842 C C . GLN A 1 103 ? 0.177 5.405 -1.998 1.00 89.25 103 GLN A C 1
ATOM 844 O O . GLN A 1 103 ? 0.853 4.447 -1.628 1.00 89.25 103 GLN A O 1
ATOM 849 N N . LEU A 1 104 ? -0.925 5.805 -1.366 1.00 95.44 104 LEU A N 1
ATOM 850 C CA . LEU A 1 104 ? -1.555 5.100 -0.254 1.00 95.44 104 LEU A CA 1
ATOM 851 C C . LEU A 1 104 ? -3.019 4.844 -0.615 1.00 95.44 104 LEU A C 1
ATOM 853 O O . LEU A 1 104 ? -3.818 5.780 -0.708 1.00 95.44 104 LEU A O 1
ATOM 857 N N . SER A 1 105 ? -3.358 3.577 -0.836 1.00 92.62 105 SER A N 1
ATOM 858 C CA . SER A 1 105 ? -4.715 3.164 -1.200 1.00 92.62 105 SER A CA 1
ATOM 859 C C . SER A 1 105 ? -5.648 3.223 0.005 1.00 92.62 105 SER A C 1
ATOM 861 O O . SER A 1 105 ? -5.208 3.115 1.154 1.00 92.62 105 SER A O 1
ATOM 863 N N . GLN A 1 106 ? -6.948 3.357 -0.262 1.00 96.38 106 GLN A N 1
ATOM 864 C CA . GLN A 1 106 ? -7.970 3.094 0.744 1.00 96.38 106 GLN A CA 1
ATOM 865 C C . GLN A 1 106 ? -7.884 1.623 1.181 1.00 96.38 106 GLN A C 1
ATOM 867 O O . GLN A 1 106 ? -7.729 0.742 0.337 1.00 96.38 106 GLN A O 1
ATOM 872 N N . ASN A 1 107 ? -7.945 1.360 2.488 1.00 93.75 107 ASN A N 1
ATOM 873 C CA . ASN A 1 107 ? -7.921 -0.004 3.004 1.00 93.75 107 ASN A CA 1
ATOM 874 C C . ASN A 1 107 ? -9.1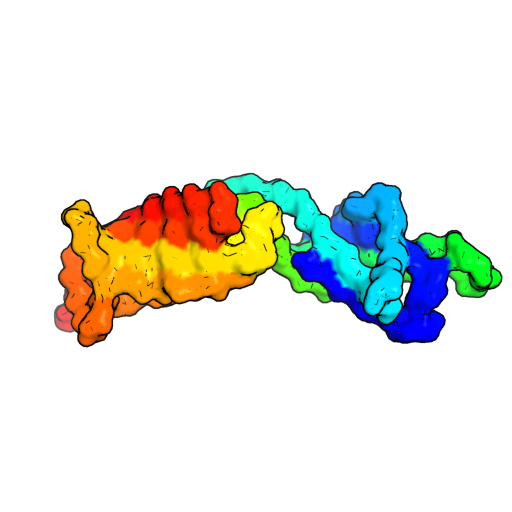63 -0.773 2.521 1.00 93.75 107 ASN A C 1
ATOM 876 O O . ASN A 1 107 ? -10.240 -0.185 2.400 1.00 93.75 107 ASN A O 1
ATOM 880 N N . PHE A 1 108 ? -9.014 -2.068 2.245 1.00 88.69 108 PHE A N 1
ATOM 881 C CA . PHE A 1 108 ? -10.121 -2.927 1.830 1.00 88.69 108 PHE A CA 1
ATOM 882 C C . PHE A 1 108 ? -10.138 -4.231 2.645 1.00 88.69 108 PHE A C 1
ATOM 884 O O . PHE A 1 108 ? -9.090 -4.868 2.780 1.00 88.69 108 PHE A O 1
ATOM 891 N N . PRO A 1 109 ? -11.306 -4.645 3.169 1.00 93.50 109 PRO A N 1
ATOM 892 C CA . PRO A 1 109 ? -12.571 -3.901 3.172 1.00 93.50 109 PRO A CA 1
ATOM 893 C C . PRO A 1 109 ? -12.534 -2.650 4.077 1.00 93.50 109 PRO A C 1
ATOM 895 O O . PRO A 1 109 ? -11.799 -2.587 5.058 1.00 93.50 109 PRO A O 1
ATOM 898 N N . ASN A 1 110 ? -13.334 -1.636 3.742 1.00 84.38 110 ASN A N 1
ATOM 899 C CA . ASN A 1 110 ? -13.634 -0.507 4.626 1.00 84.38 110 ASN A CA 1
ATOM 900 C C . ASN A 1 110 ? -15.109 -0.109 4.452 1.00 84.38 110 ASN A C 1
ATOM 902 O O . ASN A 1 110 ? -15.464 0.340 3.360 1.00 84.38 110 ASN A O 1
ATOM 906 N N . PRO A 1 111 ? -15.963 -0.227 5.486 1.00 95.00 111 PRO A N 1
ATOM 907 C CA . PRO A 1 111 ? -15.669 -0.696 6.852 1.00 95.00 111 PRO A CA 1
ATOM 908 C C . PRO A 1 111 ? -15.287 -2.187 6.955 1.00 95.00 111 PRO A C 1
ATOM 910 O O . PRO A 1 111 ? -15.564 -2.957 6.038 1.00 95.00 111 PRO A O 1
ATOM 913 N N . PHE A 1 112 ? -14.686 -2.608 8.077 1.00 92.88 112 PHE A N 1
ATOM 914 C CA . PHE A 1 112 ? -14.306 -4.012 8.335 1.00 92.88 112 PHE A CA 1
ATOM 915 C C . PHE A 1 112 ? -14.546 -4.461 9.786 1.00 92.88 112 PHE A C 1
ATOM 917 O O . PHE A 1 112 ? -14.648 -3.632 10.688 1.00 92.88 112 PHE A O 1
ATOM 924 N N . CYS A 1 113 ? -14.629 -5.779 10.020 1.00 87.94 113 CYS A N 1
ATOM 925 C CA . CYS A 1 113 ? -14.899 -6.361 11.349 1.00 87.94 113 CYS A CA 1
ATOM 926 C C . CYS A 1 113 ? -13.684 -7.046 11.997 1.00 87.94 113 CYS A C 1
ATOM 928 O O . CYS A 1 113 ? -13.508 -6.952 13.213 1.00 87.94 113 CYS A O 1
ATOM 930 N N . TYR A 1 114 ? -12.871 -7.761 11.211 1.00 87.75 114 TYR A N 1
ATOM 931 C CA . TYR A 1 114 ? -11.783 -8.605 11.727 1.00 87.75 114 TYR A CA 1
ATOM 932 C C . TYR A 1 114 ? -10.423 -8.190 11.190 1.00 87.75 114 TYR A C 1
ATOM 934 O O . TYR A 1 114 ? -9.517 -7.933 11.973 1.00 87.75 114 TYR A O 1
ATOM 942 N N . GLU A 1 115 ? -10.294 -8.087 9.873 1.00 92.75 115 GLU A N 1
ATOM 943 C CA . GLU A 1 115 ? -9.049 -7.705 9.225 1.00 92.75 115 GLU A CA 1
ATOM 944 C C . GLU A 1 115 ? -9.303 -6.800 8.023 1.00 92.75 115 GLU A C 1
ATOM 946 O O . GLU A 1 115 ? -10.403 -6.765 7.465 1.00 92.75 115 GLU A O 1
ATOM 951 N N . THR A 1 116 ? -8.268 -6.060 7.646 1.00 92.44 116 THR A N 1
ATOM 952 C CA . THR A 1 116 ? -8.224 -5.263 6.425 1.00 92.44 116 THR A CA 1
ATOM 953 C C . THR A 1 116 ? -6.843 -5.358 5.796 1.00 92.44 116 THR A C 1
ATOM 955 O O . THR A 1 116 ? -5.837 -5.558 6.482 1.00 92.44 116 THR A O 1
ATOM 958 N N . GLU A 1 117 ? -6.785 -5.139 4.488 1.00 94.06 117 GLU A N 1
ATOM 959 C CA . GLU A 1 117 ? -5.536 -4.947 3.762 1.00 94.06 117 GLU A CA 1
ATOM 960 C C . GLU A 1 117 ? -5.299 -3.459 3.485 1.00 94.06 117 GLU A C 1
ATOM 962 O O . GLU A 1 117 ? -6.219 -2.722 3.119 1.00 94.06 117 GLU A O 1
ATOM 967 N N . ILE A 1 118 ? -4.054 -3.016 3.653 1.00 96.19 118 ILE A N 1
ATOM 968 C CA . ILE A 1 118 ? -3.583 -1.676 3.310 1.00 96.19 118 ILE A CA 1
ATOM 969 C C . ILE A 1 118 ? -2.534 -1.820 2.216 1.00 96.19 118 ILE A C 1
ATOM 971 O O . ILE A 1 118 ? -1.512 -2.483 2.403 1.00 96.19 118 ILE A O 1
ATOM 975 N N . ARG A 1 119 ? -2.780 -1.172 1.077 1.00 94.19 119 ARG A N 1
ATOM 976 C CA . ARG A 1 119 ? -1.872 -1.175 -0.070 1.00 94.19 119 ARG A CA 1
ATOM 977 C C . ARG A 1 119 ? -1.197 0.180 -0.231 1.00 94.19 119 ARG A C 1
ATOM 979 O O . ARG A 1 119 ? -1.855 1.221 -0.164 1.00 94.19 119 ARG A O 1
ATOM 986 N N . TYR A 1 120 ? 0.104 0.165 -0.493 1.00 93.50 120 TYR A N 1
ATOM 987 C CA . TYR A 1 120 ? 0.867 1.358 -0.844 1.00 93.50 120 TYR A CA 1
ATOM 988 C C . TYR A 1 120 ? 1.852 1.083 -1.982 1.00 93.50 120 TYR A C 1
ATOM 990 O O . TYR A 1 120 ? 2.201 -0.064 -2.262 1.00 93.50 120 TYR A O 1
ATOM 998 N N . ALA A 1 121 ? 2.268 2.144 -2.666 1.00 88.19 121 ALA A N 1
ATOM 999 C CA . ALA A 1 121 ? 3.134 2.081 -3.833 1.00 88.19 121 ALA A CA 1
ATOM 1000 C C . ALA A 1 121 ? 4.348 2.995 -3.644 1.00 88.19 121 ALA A C 1
ATOM 1002 O O . ALA A 1 121 ? 4.195 4.146 -3.231 1.00 88.19 121 ALA A O 1
ATOM 1003 N N . LEU A 1 122 ? 5.536 2.471 -3.947 1.00 87.38 122 LEU A N 1
ATOM 1004 C CA . LEU A 1 122 ? 6.817 3.168 -3.852 1.00 87.38 122 LEU A CA 1
ATOM 1005 C C . LEU A 1 122 ? 7.416 3.326 -5.247 1.00 87.38 122 LEU A C 1
ATOM 1007 O O . LEU A 1 122 ? 7.567 2.316 -5.947 1.00 87.38 122 LEU A O 1
ATOM 1011 N N . PRO A 1 123 ? 7.764 4.548 -5.674 1.00 81.38 123 PRO A N 1
ATOM 1012 C CA . PRO A 1 123 ? 8.141 4.756 -7.052 1.00 81.38 123 PRO A CA 1
ATOM 1013 C C . PRO A 1 123 ? 9.631 4.574 -7.297 1.00 81.38 123 PRO A C 1
ATOM 1015 O O . PRO A 1 123 ? 10.463 4.932 -6.470 1.00 81.38 123 PRO A O 1
ATOM 1018 N N . VAL A 1 124 ? 9.986 4.049 -8.467 1.00 67.00 124 VAL A N 1
ATOM 1019 C CA . VAL A 1 124 ? 11.386 3.714 -8.793 1.00 67.00 124 VAL A CA 1
ATOM 1020 C C . VAL A 1 124 ? 12.269 4.938 -9.080 1.00 67.00 124 VAL A C 1
ATOM 1022 O O . VAL A 1 124 ? 13.498 4.845 -9.070 1.00 67.00 124 VAL A O 1
ATOM 1025 N N . ASN A 1 125 ? 11.661 6.090 -9.372 1.00 67.50 125 ASN A N 1
ATOM 1026 C CA . ASN A 1 125 ? 12.365 7.355 -9.613 1.00 67.50 125 ASN A CA 1
ATOM 1027 C C . ASN A 1 125 ? 12.896 8.003 -8.322 1.00 67.50 125 ASN A C 1
ATOM 1029 O O . ASN A 1 125 ? 13.789 8.834 -8.413 1.00 67.50 125 ASN A O 1
ATOM 1033 N N . ARG A 1 126 ? 12.412 7.593 -7.140 1.00 68.88 126 ARG A N 1
ATOM 1034 C CA . ARG A 1 126 ? 12.864 8.085 -5.822 1.00 68.88 126 ARG A CA 1
ATOM 1035 C C . ARG A 1 126 ? 13.908 7.182 -5.152 1.00 68.88 126 ARG A C 1
ATOM 1037 O O . ARG A 1 126 ? 14.116 7.256 -3.948 1.00 68.88 126 ARG A O 1
ATOM 1044 N N . GLY A 1 127 ? 14.541 6.307 -5.931 1.00 67.00 127 GLY A N 1
ATOM 1045 C CA . GLY A 1 127 ? 15.521 5.336 -5.448 1.00 67.00 127 GLY A CA 1
ATOM 1046 C C . GLY A 1 127 ? 15.000 3.901 -5.477 1.00 67.00 127 GLY A C 1
ATOM 1047 O O . GLY A 1 127 ? 13.793 3.646 -5.496 1.00 67.00 127 GLY A O 1
ATOM 1048 N N . ARG A 1 128 ? 15.939 2.946 -5.517 1.00 66.31 128 ARG A N 1
ATOM 1049 C CA . ARG A 1 128 ? 15.633 1.503 -5.545 1.00 66.31 128 ARG A CA 1
ATOM 1050 C C . ARG A 1 128 ? 15.024 1.020 -4.233 1.00 66.31 128 ARG A C 1
ATOM 1052 O O . ARG A 1 128 ? 14.218 0.096 -4.257 1.00 66.31 128 ARG A O 1
ATOM 1059 N N . GLU A 1 129 ? 15.400 1.662 -3.136 1.00 81.06 129 GLU A N 1
ATOM 1060 C CA . GLU A 1 129 ? 15.006 1.338 -1.775 1.00 81.06 129 GLU A CA 1
ATOM 1061 C C . GLU A 1 129 ? 14.614 2.616 -1.039 1.00 81.06 129 GLU A C 1
ATOM 1063 O O . GLU A 1 129 ? 15.251 3.653 -1.209 1.00 81.06 129 GLU A O 1
ATOM 1068 N N . GLN A 1 130 ? 13.541 2.547 -0.256 1.00 87.50 130 GLN A N 1
ATOM 1069 C CA . GLN A 1 130 ? 12.982 3.676 0.485 1.00 87.50 130 GLN A CA 1
ATOM 1070 C C . GLN A 1 130 ? 12.646 3.223 1.901 1.00 87.50 130 GLN A C 1
ATOM 1072 O O . GLN A 1 130 ? 12.134 2.114 2.092 1.00 87.50 130 GLN A O 1
ATOM 1077 N N . ARG A 1 131 ? 12.926 4.061 2.904 1.00 93.75 131 ARG A N 1
ATOM 1078 C CA . ARG A 1 131 ? 12.532 3.770 4.283 1.00 93.75 131 ARG A CA 1
ATOM 1079 C C . ARG A 1 131 ? 11.050 4.078 4.446 1.00 93.75 131 ARG A C 1
ATOM 1081 O O . ARG A 1 131 ? 10.616 5.180 4.128 1.00 93.75 131 ARG A O 1
ATOM 1088 N N . VAL A 1 132 ? 10.287 3.097 4.918 1.00 96.62 132 VAL A N 1
ATOM 1089 C CA . VAL A 1 132 ? 8.834 3.187 5.071 1.00 96.62 132 VAL A CA 1
ATOM 1090 C C . VAL A 1 132 ? 8.442 2.992 6.525 1.00 96.62 132 VAL A C 1
ATOM 1092 O O . VAL A 1 132 ? 8.880 2.029 7.146 1.00 96.62 132 VAL A O 1
ATOM 1095 N N . ASP A 1 133 ? 7.534 3.838 7.005 1.00 98.12 133 ASP A N 1
ATOM 1096 C CA . ASP A 1 133 ? 6.829 3.700 8.274 1.00 98.12 133 ASP A CA 1
ATOM 1097 C C . ASP A 1 133 ? 5.310 3.782 8.046 1.00 98.12 133 ASP A C 1
ATOM 1099 O O . ASP A 1 133 ? 4.736 4.860 7.867 1.00 98.12 133 ASP A O 1
ATOM 1103 N N . LEU A 1 134 ? 4.637 2.629 8.063 1.00 98.56 134 LEU A N 1
ATOM 1104 C CA . LEU A 1 134 ? 3.179 2.513 8.016 1.00 98.56 134 LEU A CA 1
ATOM 1105 C C . LEU A 1 134 ? 2.645 2.279 9.429 1.00 98.56 134 LEU A C 1
ATOM 1107 O O . LEU A 1 134 ? 2.922 1.250 10.041 1.00 98.56 134 LEU A O 1
ATOM 1111 N N . SER A 1 135 ? 1.858 3.216 9.949 1.00 98.69 135 SER A N 1
ATOM 1112 C CA . SER A 1 135 ? 1.345 3.160 11.323 1.00 98.69 135 SER A CA 1
ATOM 1113 C C . SER A 1 135 ? -0.139 3.504 11.415 1.00 98.69 135 SER A C 1
ATOM 1115 O O . SER A 1 135 ? -0.647 4.306 10.632 1.00 98.69 135 SER A O 1
ATOM 1117 N N . VAL A 1 136 ? -0.820 2.907 12.393 1.00 98.69 136 VAL A N 1
ATOM 1118 C CA . VAL A 1 136 ? -2.241 3.105 12.705 1.00 98.69 136 VAL A CA 1
ATOM 1119 C C . VAL A 1 136 ? -2.381 3.898 13.998 1.00 98.69 136 VAL A C 1
ATOM 1121 O O . VAL A 1 136 ? -1.683 3.636 14.978 1.00 98.69 136 VAL A O 1
ATOM 1124 N N . TYR A 1 137 ? -3.312 4.843 14.006 1.00 98.69 137 TYR A N 1
ATOM 1125 C CA . TYR A 1 137 ? -3.563 5.784 15.084 1.00 98.69 137 TYR A CA 1
ATOM 1126 C C . TYR A 1 137 ? -5.056 5.892 15.392 1.00 98.69 137 TYR A C 1
ATOM 1128 O O . TYR A 1 137 ? -5.910 5.705 14.520 1.00 98.69 137 TYR A O 1
ATOM 1136 N N . THR A 1 138 ? -5.372 6.270 16.626 1.00 98.06 138 THR A N 1
ATOM 1137 C CA . THR A 1 138 ? -6.692 6.810 16.969 1.00 98.06 138 THR A CA 1
ATOM 1138 C C . THR A 1 138 ? -6.885 8.195 16.337 1.00 98.06 138 THR A C 1
ATOM 1140 O O . THR A 1 138 ? -5.925 8.860 15.937 1.00 98.06 138 THR A O 1
ATOM 1143 N N . VAL A 1 139 ? -8.125 8.694 16.319 1.00 96.56 139 VAL A N 1
ATOM 1144 C CA . VAL A 1 139 ? -8.426 10.078 15.893 1.00 96.56 139 VAL A CA 1
ATOM 1145 C C . VAL A 1 139 ? -7.782 11.151 16.777 1.00 96.56 139 VAL A C 1
ATOM 1147 O O . VAL A 1 139 ? -7.599 12.275 16.325 1.00 96.56 139 VAL A O 1
ATOM 1150 N N . THR A 1 140 ? -7.416 10.809 18.015 1.00 96.31 140 THR A N 1
ATOM 1151 C CA . THR A 1 140 ? -6.687 11.696 18.934 1.00 96.31 140 THR A CA 1
ATOM 1152 C C . THR A 1 140 ? -5.173 11.676 18.706 1.00 96.31 140 THR A C 1
ATOM 1154 O O . THR A 1 140 ? -4.448 12.391 19.390 1.00 96.31 140 THR A O 1
ATOM 1157 N N . GLY A 1 141 ? -4.680 10.876 17.753 1.00 95.75 141 GLY A N 1
ATOM 1158 C CA . GLY A 1 141 ? -3.259 10.769 17.422 1.00 95.75 141 GLY A CA 1
ATOM 1159 C C . GLY A 1 141 ? -2.480 9.752 18.259 1.00 95.75 141 GLY A C 1
ATOM 1160 O O . GLY A 1 141 ? -1.260 9.674 18.133 1.00 95.75 141 GLY A O 1
ATOM 1161 N N . GLN A 1 142 ? -3.146 8.942 19.088 1.00 97.56 142 GLN A N 1
ATOM 1162 C CA . GLN A 1 142 ? -2.484 7.864 19.824 1.00 97.56 142 GLN A CA 1
ATOM 1163 C C . GLN A 1 142 ? -2.060 6.757 18.856 1.00 97.56 142 GLN A C 1
ATOM 1165 O O . GLN A 1 142 ? -2.895 6.221 18.129 1.00 97.56 142 GLN A O 1
ATOM 1170 N N . LEU A 1 143 ? -0.776 6.389 18.873 1.00 98.25 143 LEU A N 1
ATOM 1171 C CA . LEU A 1 143 ? -0.251 5.259 18.105 1.00 98.25 143 LEU A CA 1
ATOM 1172 C C . LEU A 1 143 ? -0.824 3.942 18.642 1.00 98.25 143 LEU A C 1
ATOM 1174 O O . LEU A 1 143 ? -0.658 3.620 19.817 1.00 98.25 143 LEU A O 1
ATOM 1178 N N . ILE A 1 144 ? -1.466 3.179 17.762 1.00 98.44 144 ILE A N 1
ATOM 1179 C CA . ILE A 1 144 ? -2.021 1.855 18.054 1.00 98.44 144 ILE A CA 1
ATOM 1180 C C . ILE A 1 144 ? -1.015 0.764 17.703 1.00 98.44 144 ILE A C 1
ATOM 1182 O O . ILE A 1 144 ? -0.723 -0.108 18.523 1.00 98.44 144 ILE A O 1
ATOM 1186 N N . GLN A 1 145 ? -0.494 0.812 16.476 1.00 98.31 145 GLN A N 1
ATOM 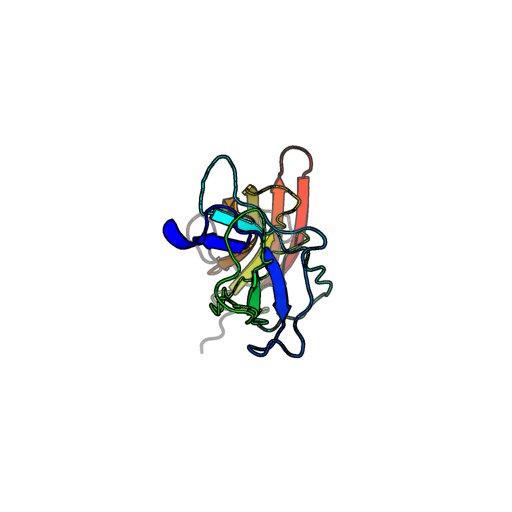1187 C CA . GLN A 1 145 ? 0.454 -0.169 15.970 1.00 98.31 145 GLN A CA 1
ATOM 1188 C C . GLN A 1 145 ? 1.224 0.379 14.771 1.00 98.31 145 GLN A C 1
ATOM 1190 O O . GLN A 1 145 ? 0.668 1.089 13.934 1.00 98.31 145 GLN A O 1
ATOM 1195 N N . THR A 1 146 ? 2.488 -0.013 14.659 1.00 98.25 146 THR A N 1
ATOM 1196 C CA . THR A 1 146 ? 3.277 0.128 13.434 1.00 98.25 146 THR A CA 1
ATOM 1197 C C . THR A 1 146 ? 3.221 -1.190 12.669 1.00 98.25 146 THR A C 1
ATOM 1199 O O . THR A 1 146 ? 3.565 -2.238 13.207 1.00 98.25 146 THR A O 1
ATOM 1202 N N . LEU A 1 147 ? 2.722 -1.138 11.436 1.00 97.94 147 LEU A N 1
ATOM 1203 C CA . LEU A 1 147 ? 2.483 -2.302 10.579 1.00 97.94 147 LEU A CA 1
ATOM 1204 C C . LEU A 1 147 ? 3.668 -2.596 9.655 1.00 97.94 147 LEU A C 1
ATOM 1206 O O . LEU A 1 147 ? 3.905 -3.746 9.297 1.00 97.94 147 LEU A O 1
ATOM 1210 N N . ASP A 1 148 ? 4.413 -1.559 9.278 1.00 97.62 148 ASP A N 1
ATOM 1211 C CA . ASP A 1 148 ? 5.650 -1.667 8.510 1.00 97.62 148 ASP A CA 1
ATOM 1212 C C . ASP A 1 148 ? 6.619 -0.570 8.963 1.00 97.62 148 ASP A C 1
ATOM 1214 O O . ASP A 1 148 ? 6.190 0.562 9.163 1.00 97.62 148 ASP A O 1
ATOM 1218 N N . SER A 1 149 ? 7.890 -0.910 9.164 1.00 96.94 149 SER A N 1
ATOM 1219 C CA . SER A 1 149 ? 8.953 0.014 9.606 1.00 96.94 149 SER A CA 1
ATOM 1220 C C . SER A 1 149 ? 10.298 -0.493 9.093 1.00 96.94 149 SER A C 1
ATOM 1222 O O . SER A 1 149 ? 11.141 -0.999 9.839 1.00 96.94 149 SER A O 1
ATOM 1224 N N . ARG A 1 150 ? 10.437 -0.538 7.767 1.00 94.00 150 ARG A N 1
ATOM 1225 C CA . ARG A 1 150 ? 11.563 -1.191 7.087 1.00 94.00 150 ARG A CA 1
ATOM 1226 C C . ARG A 1 150 ? 11.930 -0.451 5.814 1.00 94.00 150 ARG A C 1
ATOM 1228 O O . ARG A 1 150 ? 11.150 0.325 5.268 1.00 94.00 150 ARG A O 1
ATOM 1235 N N . VAL A 1 151 ? 13.128 -0.737 5.325 1.00 92.00 151 VAL A N 1
ATOM 1236 C CA . VAL A 1 151 ? 13.517 -0.389 3.962 1.00 92.00 151 VAL A CA 1
ATOM 1237 C C . VAL A 1 151 ? 12.790 -1.329 2.998 1.00 92.00 151 VAL A C 1
ATOM 1239 O O . VAL A 1 151 ? 12.786 -2.547 3.189 1.00 92.00 151 VAL A O 1
ATOM 1242 N N . ARG A 1 152 ? 12.130 -0.760 1.991 1.00 87.75 152 ARG A N 1
ATOM 1243 C CA . ARG A 1 152 ? 11.346 -1.482 0.985 1.00 87.75 152 ARG A CA 1
ATOM 1244 C C . ARG A 1 152 ? 11.823 -1.113 -0.409 1.00 87.75 152 ARG A C 1
ATOM 1246 O O . ARG A 1 152 ? 12.076 0.056 -0.694 1.00 87.75 152 ARG A O 1
ATOM 1253 N N . SER A 1 153 ? 11.897 -2.106 -1.288 1.00 83.75 153 SER A N 1
ATOM 1254 C CA . SER A 1 153 ? 12.181 -1.870 -2.700 1.00 83.75 153 SER A CA 1
ATOM 1255 C C . SER A 1 153 ? 11.016 -1.148 -3.386 1.00 83.75 153 SER A C 1
ATOM 1257 O O . SER A 1 153 ? 9.859 -1.292 -2.977 1.00 83.75 153 SER A O 1
ATOM 1259 N N . ALA A 1 154 ? 11.304 -0.407 -4.456 1.00 79.19 154 ALA A N 1
ATOM 1260 C CA . ALA A 1 154 ? 10.271 0.173 -5.312 1.00 79.19 154 ALA A CA 1
ATOM 1261 C C . ALA A 1 154 ? 9.282 -0.903 -5.806 1.00 79.19 154 ALA A C 1
ATOM 1263 O O . ALA A 1 154 ? 9.679 -2.018 -6.147 1.00 79.19 154 ALA A O 1
ATOM 1264 N N . GLY A 1 155 ? 7.992 -0.568 -5.851 1.00 78.31 155 GLY A N 1
ATOM 1265 C CA . GLY A 1 155 ? 6.923 -1.522 -6.146 1.00 78.31 155 GLY A CA 1
ATOM 1266 C C . GLY A 1 155 ? 5.672 -1.311 -5.298 1.00 78.31 155 GLY A C 1
ATOM 1267 O O . GLY A 1 155 ? 5.564 -0.351 -4.531 1.00 78.31 155 GLY A O 1
ATOM 1268 N N . THR A 1 156 ? 4.709 -2.215 -5.457 1.00 84.25 156 THR A N 1
ATOM 1269 C CA . THR A 1 156 ? 3.464 -2.232 -4.681 1.00 84.25 156 THR A CA 1
ATOM 1270 C C . THR A 1 156 ? 3.583 -3.202 -3.516 1.00 84.25 156 THR A C 1
ATOM 1272 O O . THR A 1 156 ? 3.954 -4.360 -3.698 1.00 84.25 156 THR A O 1
ATOM 1275 N N . HIS A 1 157 ? 3.201 -2.741 -2.330 1.00 87.75 157 HIS A N 1
ATOM 1276 C CA . HIS A 1 157 ? 3.258 -3.497 -1.083 1.00 87.75 157 HIS A CA 1
ATOM 1277 C C . HIS A 1 157 ? 1.864 -3.591 -0.472 1.00 87.75 157 HIS A C 1
ATOM 1279 O O . HIS A 1 157 ? 1.079 -2.643 -0.547 1.00 87.75 157 HIS A O 1
ATOM 1285 N N . THR A 1 158 ? 1.556 -4.738 0.130 1.00 93.75 158 THR A N 1
ATOM 1286 C CA . THR A 1 158 ? 0.285 -4.983 0.824 1.00 93.75 158 THR A CA 1
ATOM 1287 C C . THR A 1 158 ? 0.581 -5.452 2.239 1.00 93.75 158 THR A C 1
ATOM 1289 O O . THR A 1 158 ? 1.386 -6.359 2.439 1.00 93.75 158 THR A O 1
ATOM 1292 N N . VAL A 1 159 ? -0.064 -4.823 3.218 1.00 95.94 159 VAL A N 1
ATOM 1293 C CA . VAL A 1 159 ? 0.094 -5.130 4.640 1.00 95.94 159 VAL A CA 1
ATOM 1294 C C . VAL A 1 159 ? -1.275 -5.422 5.237 1.00 95.94 159 VAL A C 1
ATOM 1296 O O . VAL A 1 159 ? -2.223 -4.666 5.025 1.00 95.94 159 VAL A O 1
ATOM 1299 N N . ARG A 1 160 ? -1.382 -6.525 5.978 1.00 97.06 160 ARG A N 1
ATOM 1300 C CA . ARG A 1 160 ? -2.603 -6.918 6.686 1.00 97.06 160 ARG A CA 1
ATOM 1301 C C . ARG A 1 160 ? -2.608 -6.355 8.096 1.00 97.06 160 ARG A C 1
ATOM 1303 O O . ARG A 1 160 ? -1.571 -6.334 8.757 1.00 97.06 160 ARG A O 1
ATOM 1310 N N . TRP A 1 161 ? -3.781 -5.943 8.560 1.00 97.75 161 TRP A N 1
ATOM 1311 C CA . TRP A 1 161 ? -3.996 -5.577 9.953 1.00 97.75 161 TRP A CA 1
ATOM 1312 C C . TRP A 1 161 ? -5.257 -6.238 10.497 1.00 97.75 161 TRP A C 1
ATOM 1314 O O . TRP A 1 161 ? -6.329 -6.124 9.908 1.00 97.75 161 TRP A O 1
ATOM 1324 N N . ASP A 1 162 ? -5.119 -6.897 11.642 1.00 95.81 162 ASP A N 1
ATOM 1325 C CA . ASP A 1 162 ? -6.127 -7.731 12.299 1.00 95.81 162 ASP A CA 1
ATOM 1326 C C . ASP A 1 162 ? -6.762 -7.028 13.508 1.00 95.81 162 ASP A C 1
ATOM 1328 O O . ASP A 1 162 ? -7.117 -7.671 14.499 1.00 95.81 162 ASP A O 1
ATOM 1332 N N . ARG A 1 163 ? -6.855 -5.689 13.449 1.00 96.00 163 ARG A N 1
ATOM 1333 C CA . ARG A 1 163 ? -7.379 -4.796 14.500 1.00 96.00 163 ARG A CA 1
ATOM 1334 C C . ARG A 1 163 ? -6.737 -4.982 15.883 1.00 96.00 163 ARG A C 1
ATOM 1336 O O . ARG A 1 163 ? -7.382 -4.686 16.889 1.00 96.00 163 ARG A O 1
ATOM 1343 N N . ARG A 1 164 ? -5.496 -5.462 15.977 1.00 97.50 164 ARG A N 1
ATOM 1344 C CA . ARG A 1 164 ? -4.766 -5.534 17.254 1.00 97.50 164 ARG A CA 1
ATOM 1345 C C . ARG A 1 164 ? -3.808 -4.363 17.433 1.00 97.50 164 ARG A C 1
ATOM 1347 O O . ARG A 1 164 ? -3.256 -3.839 16.465 1.00 97.50 164 ARG A O 1
ATOM 1354 N N . ASN A 1 165 ? -3.647 -3.937 18.680 1.00 97.75 165 ASN A N 1
ATOM 1355 C CA . ASN A 1 165 ? -2.571 -3.040 19.083 1.00 97.75 165 ASN A CA 1
ATOM 1356 C C . ASN A 1 165 ? -1.258 -3.816 19.275 1.00 97.75 165 ASN A C 1
ATOM 1358 O O . ASN A 1 165 ? -1.237 -5.047 19.205 1.00 97.75 165 ASN A O 1
ATOM 1362 N N . ARG A 1 166 ? -0.174 -3.090 19.570 1.00 96.50 166 ARG A N 1
ATOM 1363 C CA . ARG A 1 166 ? 1.172 -3.663 19.753 1.00 96.50 166 ARG A CA 1
ATOM 1364 C C . ARG A 1 166 ? 1.266 -4.733 20.851 1.00 96.50 166 ARG A C 1
ATOM 1366 O O . ARG A 1 166 ? 2.165 -5.563 20.805 1.00 96.50 166 ARG A O 1
ATOM 1373 N N . GLU A 1 167 ? 0.359 -4.726 21.828 1.00 97.19 167 GLU A N 1
ATOM 1374 C CA . GLU A 1 167 ? 0.251 -5.750 22.874 1.00 97.19 167 GLU A CA 1
ATOM 1375 C C . GLU A 1 167 ? -0.559 -6.987 22.428 1.00 97.19 167 GLU A C 1
ATOM 1377 O O . GLU A 1 167 ? -0.829 -7.879 23.229 1.00 97.19 167 GLU A O 1
ATOM 1382 N N . GLY A 1 168 ? -0.995 -7.050 21.167 1.00 96.00 168 GLY A N 1
ATOM 1383 C CA .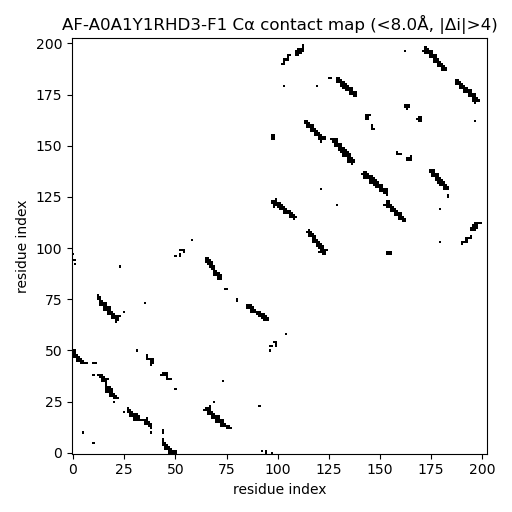 GLY A 1 168 ? -1.827 -8.132 20.638 1.00 96.00 168 GLY A CA 1
ATOM 1384 C C . GLY A 1 168 ? -3.287 -8.064 21.091 1.00 96.00 168 GLY A C 1
ATOM 1385 O O . GLY A 1 168 ? -4.043 -9.017 20.893 1.00 96.00 168 GLY A O 1
ATOM 1386 N N . THR A 1 169 ? -3.722 -6.956 21.690 1.00 96.81 169 THR A N 1
ATOM 1387 C CA . THR A 1 169 ? -5.096 -6.780 22.175 1.00 96.81 169 THR A CA 1
ATOM 1388 C C . THR A 1 169 ? -5.979 -6.188 21.076 1.00 96.81 169 THR A C 1
ATOM 1390 O O . THR A 1 169 ? -5.572 -5.212 20.442 1.00 96.81 169 THR A O 1
ATOM 1393 N N . PRO A 1 170 ? -7.188 -6.731 20.828 1.00 96.19 170 PRO A N 1
ATOM 1394 C CA . PRO A 1 170 ? -8.130 -6.134 19.887 1.00 96.19 170 PRO A CA 1
ATOM 1395 C C . PRO A 1 170 ? -8.491 -4.703 20.289 1.00 96.19 170 PRO A C 1
ATOM 1397 O O . PRO A 1 170 ? -8.815 -4.441 21.448 1.00 96.19 170 PRO A O 1
ATOM 1400 N N . VAL A 1 171 ? -8.475 -3.785 19.328 1.00 97.12 171 VAL A N 1
ATOM 1401 C CA . VAL A 1 171 ? -8.914 -2.407 19.548 1.00 97.12 171 VAL A CA 1
ATOM 1402 C C . VAL A 1 171 ? -10.432 -2.282 19.431 1.00 97.12 171 VAL A C 1
ATOM 1404 O O . VAL A 1 171 ? -11.104 -3.104 18.800 1.00 97.12 171 VAL A O 1
ATOM 1407 N N . ALA A 1 172 ? -10.983 -1.239 20.049 1.00 96.00 172 ALA A N 1
ATOM 1408 C CA . ALA A 1 172 ? -12.416 -0.978 20.021 1.00 96.00 172 ALA A CA 1
ATOM 1409 C C . ALA A 1 172 ? -12.906 -0.627 18.599 1.00 96.00 172 ALA A C 1
ATOM 1411 O O . ALA A 1 172 ? -12.165 -0.006 17.834 1.00 96.00 172 ALA A O 1
ATOM 1412 N N . PRO A 1 173 ? -14.155 -0.955 18.234 1.00 96.75 173 PRO A N 1
ATOM 1413 C CA . PRO A 1 173 ? -14.792 -0.439 17.024 1.00 96.75 173 PRO A CA 1
ATOM 1414 C C . PRO A 1 173 ? -14.783 1.095 16.981 1.00 96.75 173 PRO A C 1
ATOM 1416 O O . PRO A 1 173 ? -14.879 1.750 18.019 1.00 96.75 173 PRO A O 1
ATOM 1419 N N . GLY A 1 174 ? -14.677 1.676 15.787 1.00 96.38 174 GLY A N 1
ATOM 1420 C CA . GLY A 1 174 ? -14.625 3.127 15.619 1.00 96.38 174 GLY A CA 1
ATOM 1421 C C . GLY A 1 174 ? -13.801 3.592 14.422 1.00 96.38 174 GLY A C 1
ATOM 1422 O O . GLY A 1 174 ? -13.391 2.804 13.570 1.00 96.38 174 GLY A O 1
ATOM 1423 N N . LEU A 1 175 ? -13.582 4.907 14.365 1.00 97.94 175 LEU A N 1
ATOM 1424 C CA . LEU A 1 175 ? -12.769 5.566 13.348 1.00 97.94 175 LEU A CA 1
ATOM 1425 C C . LEU A 1 175 ? -11.288 5.526 13.739 1.00 97.94 175 LEU A C 1
ATOM 1427 O O . LEU A 1 175 ? -10.912 5.954 14.830 1.00 97.94 175 LEU A O 1
ATOM 1431 N N . TYR A 1 176 ? -10.456 5.082 12.806 1.00 98.44 176 TYR A N 1
ATOM 1432 C CA . TYR A 1 176 ? -9.003 5.068 12.925 1.00 98.44 176 TYR A CA 1
ATOM 1433 C C . TYR A 1 176 ? -8.366 5.760 11.726 1.00 98.44 176 TYR A C 1
ATOM 1435 O O . TYR A 1 176 ? -8.976 5.941 10.668 1.00 98.44 176 TYR A O 1
ATOM 1443 N N . ILE A 1 177 ? -7.115 6.154 11.903 1.00 98.56 177 ILE A N 1
ATOM 1444 C CA . ILE A 1 177 ? -6.294 6.796 10.885 1.00 98.56 177 ILE A CA 1
ATOM 1445 C C . ILE A 1 177 ? -5.084 5.905 10.646 1.00 98.56 177 ILE A C 1
ATOM 1447 O O . ILE A 1 177 ? -4.510 5.379 11.592 1.00 98.56 177 ILE A O 1
ATOM 1451 N N . TYR A 1 178 ? -4.659 5.759 9.398 1.00 98.50 178 TYR A N 1
ATOM 1452 C CA . TYR A 1 178 ? -3.354 5.193 9.088 1.00 98.50 178 TYR A CA 1
ATOM 1453 C C . TYR A 1 178 ? -2.533 6.181 8.279 1.00 98.50 178 TYR A C 1
ATOM 1455 O O . TYR A 1 178 ? -3.054 6.919 7.437 1.00 98.50 178 TYR A O 1
ATOM 1463 N N . ARG A 1 179 ? -1.238 6.203 8.579 1.00 98.50 179 ARG A N 1
ATOM 1464 C CA . ARG A 1 179 ? -0.259 7.091 7.969 1.00 98.50 179 ARG A CA 1
ATOM 1465 C C . ARG A 1 179 ? 0.864 6.263 7.376 1.00 98.50 179 ARG A C 1
ATOM 1467 O O . ARG A 1 179 ? 1.456 5.451 8.082 1.00 98.50 179 ARG A O 1
ATOM 1474 N N . LEU A 1 180 ? 1.158 6.521 6.110 1.00 98.44 180 LEU A N 1
ATOM 1475 C CA . LEU A 1 180 ? 2.366 6.080 5.434 1.00 98.44 180 LEU A CA 1
ATOM 1476 C C . LEU A 1 180 ? 3.352 7.242 5.442 1.00 98.44 180 LEU A C 1
ATOM 1478 O O . LEU A 1 180 ? 3.069 8.281 4.847 1.00 98.44 180 LEU A O 1
ATOM 1482 N N . HIS A 1 181 ? 4.483 7.064 6.104 1.00 97.38 181 HIS A N 1
ATOM 1483 C CA . HIS A 1 181 ? 5.613 7.971 6.024 1.00 97.38 181 HIS A CA 1
ATOM 1484 C C . HIS A 1 181 ? 6.735 7.303 5.230 1.00 97.38 181 HIS A C 1
ATOM 1486 O O . HIS A 1 181 ? 7.030 6.129 5.442 1.00 97.38 181 HIS A O 1
ATOM 1492 N N . ILE A 1 182 ? 7.309 8.034 4.281 1.00 95.00 182 ILE A N 1
ATOM 1493 C CA . ILE A 1 182 ? 8.437 7.594 3.467 1.00 95.00 182 ILE A CA 1
ATOM 1494 C C . ILE A 1 182 ? 9.545 8.622 3.599 1.00 95.00 182 ILE A C 1
ATOM 1496 O O . ILE A 1 182 ? 9.292 9.813 3.419 1.00 95.00 182 ILE A O 1
ATOM 1500 N N . ASP A 1 183 ? 10.749 8.142 3.869 1.00 87.94 183 ASP A N 1
ATOM 1501 C CA . ASP A 1 183 ? 11.961 8.946 3.931 1.00 87.94 183 ASP A CA 1
ATOM 1502 C C . ASP A 1 183 ? 12.972 8.398 2.914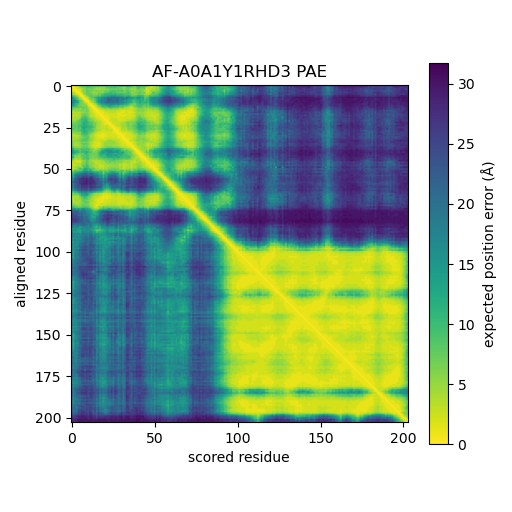 1.00 87.94 183 ASP A C 1
ATOM 1504 O O . ASP A 1 183 ? 13.378 7.232 2.984 1.00 87.94 183 ASP A O 1
ATOM 1508 N N . SER A 1 184 ? 13.324 9.222 1.924 1.00 73.06 184 SER A N 1
ATOM 1509 C CA . SER A 1 184 ? 14.334 8.903 0.908 1.00 73.06 184 SER A CA 1
ATOM 1510 C C . SER A 1 184 ? 15.658 9.638 1.146 1.00 73.06 184 SER A C 1
ATOM 1512 O O . SER A 1 184 ? 16.494 9.682 0.247 1.00 73.06 184 SER A O 1
ATOM 1514 N N . GLY A 1 185 ? 15.856 10.240 2.325 1.00 71.25 185 GLY A N 1
ATOM 1515 C CA . GLY A 1 185 ? 17.065 10.977 2.706 1.00 71.25 185 GLY A CA 1
ATOM 1516 C C . GLY A 1 185 ? 17.113 12.417 2.186 1.00 71.25 185 GLY A C 1
ATOM 1517 O O . GLY A 1 185 ? 17.474 13.320 2.934 1.00 71.25 185 GLY A O 1
ATOM 1518 N N . GLU A 1 186 ? 16.714 12.650 0.934 1.00 69.31 186 GLU A N 1
ATOM 1519 C CA . GLU A 1 186 ? 16.598 14.004 0.361 1.00 69.31 186 GLU A CA 1
ATOM 1520 C C . GLU A 1 186 ? 15.235 14.645 0.648 1.00 69.31 186 GLU A C 1
ATOM 1522 O O . GLU A 1 186 ? 15.132 15.848 0.879 1.00 69.31 186 GLU A O 1
ATOM 1527 N N . GLU A 1 187 ? 14.177 13.832 0.660 1.00 79.62 187 GLU A N 1
ATOM 1528 C CA . GLU A 1 187 ? 12.806 14.277 0.870 1.00 79.62 187 GLU A CA 1
ATOM 1529 C C . GLU A 1 187 ? 12.029 13.267 1.712 1.00 79.62 187 GLU A C 1
ATOM 1531 O O . GLU A 1 187 ? 12.219 12.052 1.637 1.00 79.62 187 GLU A O 1
ATOM 1536 N N . SER A 1 188 ? 11.075 13.794 2.470 1.00 87.75 188 SER A N 1
ATOM 1537 C CA . SER A 1 188 ? 10.169 13.022 3.306 1.00 87.75 188 SER A CA 1
ATOM 1538 C C . SER A 1 188 ? 8.729 13.256 2.856 1.00 87.75 188 SER A C 1
ATOM 1540 O O . SER A 1 188 ? 8.298 14.394 2.695 1.00 87.75 188 SER A O 1
ATOM 1542 N N . HIS A 1 189 ? 7.973 12.179 2.652 1.00 91.06 189 HIS A N 1
ATOM 1543 C CA . HIS A 1 189 ? 6.572 12.211 2.229 1.00 91.06 189 HIS A CA 1
ATOM 1544 C C . HIS A 1 189 ? 5.684 11.564 3.288 1.00 91.06 189 HIS A C 1
ATOM 1546 O O . HIS A 1 189 ? 6.065 10.580 3.922 1.00 91.06 189 HIS A O 1
ATOM 1552 N N . SER A 1 190 ? 4.487 12.115 3.492 1.00 95.25 190 SER A N 1
ATOM 1553 C CA . SER A 1 190 ? 3.486 11.547 4.398 1.00 95.25 190 SER A CA 1
ATOM 1554 C C . SER A 1 190 ? 2.108 11.550 3.751 1.00 95.25 190 SER A C 1
ATOM 1556 O O . SER A 1 190 ? 1.608 12.597 3.350 1.00 95.25 190 SER A O 1
ATOM 1558 N N . LEU A 1 191 ? 1.481 10.377 3.688 1.00 97.19 191 LEU A N 1
ATOM 1559 C CA . LEU A 1 191 ? 0.107 10.192 3.228 1.00 97.19 191 LEU A CA 1
ATOM 1560 C C . LEU A 1 191 ? -0.747 9.640 4.364 1.00 97.19 191 LEU A C 1
ATOM 1562 O O . LEU A 1 191 ? -0.294 8.803 5.143 1.00 97.19 191 LEU A O 1
ATOM 1566 N N . ILE A 1 192 ? -1.993 10.104 4.449 1.00 97.94 192 ILE A N 1
ATOM 1567 C CA . ILE A 1 192 ? -2.925 9.745 5.519 1.00 97.94 192 ILE A CA 1
ATOM 1568 C C . ILE A 1 192 ? -4.259 9.321 4.912 1.00 97.94 192 ILE A C 1
ATOM 1570 O O . ILE A 1 192 ? -4.773 9.963 3.995 1.00 97.94 192 ILE A O 1
ATOM 1574 N N . LYS A 1 193 ? -4.845 8.259 5.460 1.00 97.75 193 LYS A N 1
ATOM 1575 C CA . LYS A 1 193 ? -6.185 7.774 5.124 1.00 97.75 193 LYS A CA 1
ATOM 1576 C C . LYS A 1 193 ? -6.912 7.332 6.397 1.00 97.75 193 LYS A C 1
ATOM 1578 O O . LYS A 1 193 ? -6.313 7.186 7.464 1.00 97.75 193 LYS A O 1
ATOM 1583 N N . ARG A 1 194 ? -8.229 7.174 6.297 1.00 97.75 194 ARG A N 1
ATOM 1584 C CA . ARG A 1 194 ? -9.120 6.830 7.415 1.00 97.75 194 ARG A CA 1
ATOM 1585 C C . ARG A 1 194 ? -9.704 5.443 7.201 1.00 97.75 194 ARG A C 1
ATOM 1587 O O . ARG A 1 194 ? -9.961 5.081 6.060 1.00 97.75 194 ARG A O 1
ATOM 1594 N N . MET A 1 195 ? -9.960 4.712 8.275 1.00 96.56 195 MET A N 1
ATOM 1595 C CA . MET A 1 195 ? -10.608 3.400 8.237 1.00 96.56 195 MET A CA 1
ATOM 1596 C C . MET A 1 195 ? -11.647 3.272 9.353 1.00 96.56 195 MET A C 1
ATOM 1598 O O . MET A 1 195 ? -11.525 3.929 10.388 1.00 96.56 195 MET A O 1
ATOM 1602 N N . ILE A 1 196 ? -12.660 2.433 9.153 1.00 97.00 196 ILE A N 1
ATOM 1603 C CA . ILE A 1 196 ? -13.758 2.226 10.101 1.00 97.00 196 ILE A CA 1
ATOM 1604 C C . ILE A 1 196 ? -13.799 0.754 10.513 1.00 97.00 196 ILE A C 1
ATOM 1606 O O . ILE A 1 196 ? -13.963 -0.131 9.672 1.00 97.00 196 ILE A O 1
ATOM 1610 N N . ILE A 1 197 ? -13.693 0.514 11.821 1.00 96.00 197 ILE A N 1
ATOM 1611 C CA . ILE A 1 197 ? -13.878 -0.801 12.438 1.00 96.00 197 ILE A CA 1
ATOM 1612 C C . ILE A 1 197 ? -15.314 -0.906 12.940 1.00 96.00 197 ILE A C 1
ATOM 1614 O O . ILE A 1 197 ? -15.768 -0.067 13.721 1.00 96.00 197 ILE A O 1
ATOM 1618 N N . MET A 1 198 ? -16.014 -1.952 12.519 1.00 92.56 198 MET A N 1
ATOM 1619 C CA . MET A 1 198 ? -17.389 -2.245 12.910 1.00 92.56 198 MET A CA 1
ATOM 1620 C C . MET A 1 198 ? -17.443 -3.141 14.151 1.00 92.56 198 MET A C 1
ATOM 1622 O O . MET A 1 198 ? -16.530 -3.916 14.440 1.00 92.56 198 MET A O 1
ATOM 1626 N N . VAL A 1 199 ? -18.549 -3.047 14.888 1.00 87.38 199 VAL A N 1
ATOM 1627 C CA . VAL A 1 199 ? -18.863 -3.980 15.976 1.00 87.38 199 VAL A CA 1
ATOM 1628 C C . VAL A 1 199 ? -19.179 -5.350 15.374 1.00 87.38 199 VAL A C 1
ATOM 1630 O O . VAL A 1 199 ? -19.929 -5.448 14.402 1.00 87.38 199 VAL A O 1
ATOM 1633 N N . ASN A 1 200 ? -18.640 -6.416 15.966 1.00 72.88 200 ASN A N 1
ATOM 1634 C CA . ASN A 1 200 ? -19.043 -7.772 15.618 1.00 72.88 200 ASN A CA 1
ATOM 1635 C C . ASN A 1 200 ? -20.375 -8.105 16.311 1.00 72.88 200 ASN A C 1
ATOM 1637 O O . ASN A 1 200 ? -20.382 -8.456 17.488 1.00 72.88 200 ASN A O 1
ATOM 1641 N N . ASN A 1 201 ? -21.488 -8.006 15.586 1.00 52.44 201 ASN A N 1
ATOM 1642 C CA . ASN A 1 201 ? -22.788 -8.488 16.053 1.00 52.44 201 ASN A CA 1
ATOM 1643 C C . ASN A 1 201 ? -22.956 -9.966 15.675 1.00 52.44 201 ASN A C 1
ATOM 1645 O O . ASN A 1 201 ? -23.732 -10.302 14.782 1.00 52.44 201 ASN A O 1
ATOM 1649 N N . SER A 1 202 ? -22.220 -10.854 16.342 1.00 52.66 202 SER A N 1
ATOM 1650 C CA . SER A 1 202 ? -22.599 -12.270 16.379 1.00 52.66 202 SER A CA 1
ATOM 1651 C C . SER A 1 202 ? -23.684 -12.411 17.446 1.00 52.66 202 SER A C 1
ATOM 1653 O O . SER A 1 202 ? -23.406 -12.174 18.621 1.00 52.66 202 SER A O 1
ATOM 1655 N N . LYS A 1 203 ? -24.921 -12.700 17.029 1.00 39.84 203 LYS A N 1
ATOM 1656 C CA . LYS A 1 203 ? -25.944 -13.245 17.931 1.00 39.84 203 LYS A CA 1
ATOM 1657 C C . LYS A 1 203 ? -25.573 -14.664 18.340 1.00 39.84 203 LYS A C 1
ATOM 1659 O O . LYS A 1 203 ? -24.961 -15.355 17.495 1.00 39.84 203 LYS A O 1
#

Sequence (203 aa):
MLRWSLDSESSEGCAFHLYRAESPDLTHAQRLTNEPLRDDLHEPGFFSYRDQLNHSSSDNPVPEIVLYYWLQIIPDYQVDPIVGENFFYEGPVSARPLPNQIQLSQNFPNPFCYETEIRYALPVNRGREQRVDLSVYTVTGQLIQTLDSRVRSAGTHTVRWDRRNREGTPVAPGLYIYRLHIDSGEESHSLIKRMIIMVNNSK

Secondary structure (DSSP, 8-state):
-EEEE--TTTTTT-EEEEEEESSSSGGGPEE--SS-B--BTTBTTEEEE--------SSS-------EEEEEEE--SSS-----S--EE-----PPPPPSS-EEPPPBSSSBSS-EEEEEEE-GGG-SEEEEEEEEEETT--EEEEEEEEEEESEEEEEEE-SB-TTSPBPPSEEEEEEEEEE-SS-EEEEEEEEEEPP----

Foldseek 3Di:
DDKDFDDQVPQVPKWWWKWKDLDLDPPGIDTQDPDTFHADPVDGRMTDDDHPDDDDDDDDDDPQRFMFMWIWIDDDDDDPPPDPDGDIDDDRPRDRRFDQDWDKDDWPPFADAFKIKTKIFAHPVLDQKKFKWKFKAAPVRHTFDTQDGGIDGGHMDMTMDGCHGPVRHHDDWAKMKIKIWIDSPVDIDIDMDMGTHDYPPDD